Protein AF-A0A2N9AUY7-F1 (afdb_monomer)

pLDDT: mean 70.67, std 26.41, range [26.84, 97.69]

Structure (mmCIF, N/CA/C/O backbone):
data_AF-A0A2N9AUY7-F1
#
_entry.id   AF-A0A2N9AUY7-F1
#
loop_
_atom_site.group_PDB
_atom_site.id
_atom_site.type_symbol
_atom_site.label_atom_id
_atom_site.label_alt_id
_atom_site.label_comp_id
_atom_site.label_asym_id
_atom_site.label_entity_id
_atom_site.label_seq_id
_atom_site.pdbx_PDB_ins_code
_atom_site.Cartn_x
_atom_site.Cartn_y
_atom_site.Cartn_z
_atom_site.occupancy
_atom_site.B_iso_or_equiv
_atom_site.auth_seq_id
_atom_site.auth_comp_id
_atom_site.auth_asym_id
_atom_site.auth_atom_id
_atom_site.pdbx_PDB_model_num
ATOM 1 N N . MET A 1 1 ? 1.928 -32.705 -7.757 1.00 28.72 1 MET A N 1
ATOM 2 C CA . MET A 1 1 ? 0.899 -31.689 -8.069 1.00 28.72 1 MET A CA 1
ATOM 3 C C . MET A 1 1 ? 1.623 -30.397 -8.399 1.00 28.72 1 MET A C 1
ATOM 5 O O . MET A 1 1 ? 2.483 -30.042 -7.601 1.00 28.72 1 MET A O 1
ATOM 9 N N . PRO A 1 2 ? 1.402 -29.744 -9.551 1.00 33.53 2 PRO A N 1
ATOM 10 C CA . PRO A 1 2 ? 2.080 -28.487 -9.826 1.00 33.53 2 PRO A CA 1
ATOM 11 C C . PRO A 1 2 ? 1.417 -27.362 -9.023 1.00 33.53 2 PRO A C 1
ATOM 13 O O . PRO A 1 2 ? 0.193 -27.311 -8.904 1.00 33.53 2 PRO A O 1
ATOM 16 N N . ALA A 1 3 ? 2.257 -26.512 -8.433 1.00 29.28 3 ALA A N 1
ATOM 17 C CA . ALA A 1 3 ? 1.870 -25.324 -7.691 1.00 29.28 3 ALA A CA 1
ATOM 18 C C . ALA A 1 3 ? 1.015 -24.407 -8.573 1.00 29.28 3 ALA A C 1
ATOM 20 O O . ALA A 1 3 ? 1.358 -24.149 -9.728 1.00 29.28 3 ALA A O 1
ATOM 21 N N . ALA A 1 4 ? -0.103 -23.937 -8.022 1.00 29.25 4 ALA A N 1
ATOM 22 C CA . ALA A 1 4 ? -0.964 -22.964 -8.665 1.00 29.25 4 ALA A CA 1
ATOM 23 C C . ALA A 1 4 ? -0.144 -21.714 -9.009 1.00 29.25 4 ALA A C 1
ATOM 25 O O . ALA A 1 4 ? 0.378 -21.030 -8.130 1.00 29.25 4 ALA A O 1
ATOM 26 N N . THR A 1 5 ? -0.012 -21.446 -10.306 1.00 32.34 5 THR A N 1
ATOM 27 C CA . THR A 1 5 ? 0.488 -20.189 -10.849 1.00 32.34 5 THR A CA 1
ATOM 28 C C . THR A 1 5 ? -0.357 -19.062 -10.264 1.00 32.34 5 THR A C 1
ATOM 30 O O . THR A 1 5 ? -1.527 -18.930 -10.614 1.00 32.34 5 THR A O 1
ATOM 33 N N . ALA A 1 6 ? 0.213 -18.271 -9.353 1.00 36.97 6 ALA A N 1
ATOM 34 C CA . ALA A 1 6 ? -0.386 -17.017 -8.923 1.00 36.97 6 ALA A CA 1
ATOM 35 C C . ALA A 1 6 ? -0.439 -16.094 -10.148 1.00 36.97 6 ALA A C 1
ATOM 37 O O . ALA A 1 6 ? 0.554 -15.480 -10.535 1.00 36.97 6 ALA A O 1
ATOM 38 N N . GLN A 1 7 ? -1.582 -16.094 -10.829 1.00 38.59 7 GLN A N 1
ATOM 39 C CA . GLN A 1 7 ? -1.870 -15.182 -11.922 1.00 38.59 7 GLN A CA 1
ATOM 40 C C . GLN A 1 7 ? -1.952 -13.770 -11.347 1.00 38.59 7 GLN A C 1
ATOM 42 O O . GLN A 1 7 ? -2.865 -13.441 -10.599 1.00 38.59 7 GLN A O 1
ATOM 47 N N . ILE A 1 8 ? -0.978 -12.945 -11.708 1.00 47.59 8 ILE A N 1
ATOM 48 C CA . ILE A 1 8 ? -0.990 -11.500 -11.489 1.00 47.59 8 ILE A CA 1
ATOM 49 C C . ILE A 1 8 ? -1.850 -10.897 -12.608 1.00 47.59 8 ILE A C 1
ATOM 51 O O . ILE A 1 8 ? -1.298 -10.457 -13.607 1.00 47.59 8 ILE A O 1
ATOM 55 N N . LEU A 1 9 ? -3.185 -10.968 -12.507 1.00 51.53 9 LEU A N 1
ATOM 56 C CA . LEU A 1 9 ? -4.167 -10.330 -13.411 1.00 51.53 9 LEU A CA 1
ATOM 57 C C . LEU A 1 9 ? -5.568 -10.285 -12.749 1.00 51.53 9 LEU A C 1
ATOM 59 O O . LEU A 1 9 ? -5.947 -11.282 -12.138 1.00 51.53 9 LEU A O 1
ATOM 63 N N . PRO A 1 10 ? -6.438 -9.290 -13.033 1.00 43.97 10 PRO A N 1
ATOM 64 C CA . PRO A 1 10 ? -6.225 -7.848 -13.158 1.00 43.97 10 PRO A CA 1
ATOM 65 C C . PRO A 1 10 ? -6.966 -7.056 -12.047 1.00 43.97 10 PRO A C 1
ATOM 67 O O . PRO A 1 10 ? -8.012 -7.471 -11.552 1.00 43.97 10 PRO A O 1
ATOM 70 N N . SER A 1 11 ? -6.452 -5.873 -11.693 1.00 43.53 11 SER A N 1
ATOM 71 C CA . SER A 1 11 ? -7.202 -4.860 -10.932 1.00 43.53 11 SER A CA 1
ATOM 72 C C . SER A 1 11 ? -8.234 -4.183 -11.845 1.00 43.53 11 SER A C 1
ATOM 74 O O . SER A 1 11 ? -7.943 -3.856 -12.995 1.00 43.53 11 SER A O 1
ATOM 76 N N . SER A 1 12 ? -9.449 -4.023 -11.329 1.00 53.12 12 SER A N 1
ATOM 77 C CA . SER A 1 12 ? -10.672 -3.614 -12.015 1.00 53.12 12 SER A CA 1
ATOM 78 C C . SER A 1 12 ? -10.579 -2.287 -12.782 1.00 53.12 12 SER A C 1
ATOM 80 O O . SER A 1 12 ? -10.579 -1.205 -12.199 1.00 53.12 12 SER A O 1
ATOM 82 N N . SER A 1 13 ? -10.625 -2.387 -14.110 1.00 42.81 13 SER A N 1
ATOM 83 C CA . SER A 1 13 ? -11.167 -1.395 -15.042 1.00 42.81 13 SER A CA 1
ATOM 84 C C . SER A 1 13 ? -11.596 -2.157 -16.300 1.00 42.81 13 SER A C 1
ATOM 86 O O . SER A 1 13 ? -10.796 -2.900 -16.858 1.00 42.81 13 SER A O 1
ATOM 88 N N . GLU A 1 14 ? -12.837 -1.999 -16.768 1.00 48.88 14 GLU A N 1
ATOM 89 C CA . GLU A 1 14 ? -13.313 -2.542 -18.062 1.00 48.88 14 GLU A CA 1
ATOM 90 C C . GLU A 1 14 ? -12.626 -1.885 -19.284 1.00 48.88 14 GLU A C 1
ATOM 92 O O . GLU A 1 14 ? -13.032 -2.087 -20.428 1.00 48.88 14 GLU A O 1
ATOM 97 N N . ALA A 1 15 ? -11.568 -1.096 -19.073 1.00 57.09 15 ALA A N 1
ATOM 98 C CA . ALA A 1 15 ? -10.696 -0.602 -20.125 1.00 57.09 15 ALA A CA 1
ATOM 99 C C . ALA A 1 15 ? -9.564 -1.602 -20.402 1.00 57.09 15 ALA A C 1
ATOM 101 O O . ALA A 1 15 ? -8.950 -2.146 -19.486 1.00 57.09 15 ALA A O 1
ATOM 102 N N . ALA A 1 16 ? -9.245 -1.809 -21.682 1.00 72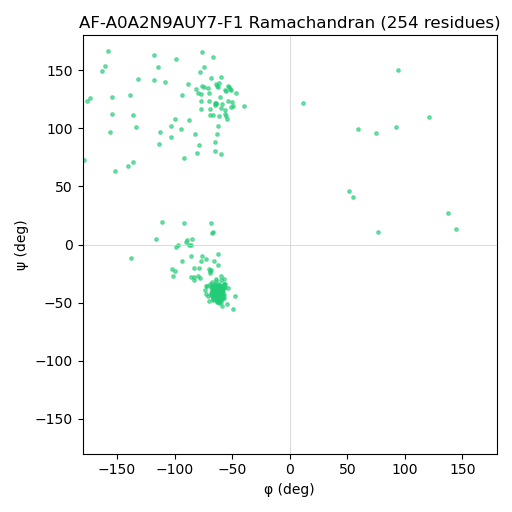.31 16 ALA A N 1
ATOM 103 C CA . ALA A 1 16 ? -8.067 -2.577 -22.066 1.00 72.31 16 ALA A CA 1
ATOM 104 C C . ALA A 1 16 ? -6.810 -2.015 -21.362 1.00 72.31 16 ALA A C 1
ATOM 106 O O . ALA A 1 16 ? -6.643 -0.789 -21.336 1.00 72.31 16 ALA A O 1
ATOM 107 N N . PRO A 1 17 ? -5.926 -2.875 -20.812 1.00 78.81 17 PRO A N 1
ATOM 108 C CA . PRO A 1 17 ? -4.748 -2.431 -20.076 1.00 78.81 17 PRO A CA 1
ATOM 109 C C . PRO A 1 17 ? -3.907 -1.500 -20.944 1.00 78.81 17 PRO A C 1
ATOM 111 O O . PRO A 1 17 ? -3.631 -1.787 -22.117 1.00 78.81 17 PRO A O 1
ATOM 114 N N . THR A 1 18 ? -3.510 -0.366 -20.373 1.00 91.81 18 THR A N 1
ATOM 115 C CA . THR A 1 18 ? -2.763 0.649 -21.111 1.00 91.81 18 THR A CA 1
ATOM 116 C C . THR A 1 18 ? -1.378 0.119 -21.485 1.00 91.81 18 THR A C 1
ATOM 118 O O . THR A 1 18 ? -0.854 -0.829 -20.895 1.00 91.81 18 THR A O 1
ATOM 121 N N . THR A 1 19 ? -0.719 0.749 -22.462 1.00 92.38 19 THR A N 1
ATOM 122 C CA . THR A 1 19 ? 0.682 0.414 -22.777 1.00 92.38 19 THR A CA 1
ATOM 123 C C . THR A 1 19 ? 1.587 0.569 -21.554 1.00 92.38 19 THR A C 1
ATOM 125 O O . THR A 1 19 ? 2.515 -0.219 -21.385 1.00 92.38 19 THR A O 1
ATOM 128 N N . ARG A 1 20 ? 1.291 1.543 -20.684 1.00 93.81 20 ARG A N 1
ATOM 129 C CA . ARG A 1 20 ? 2.001 1.733 -19.419 1.00 93.81 20 ARG A CA 1
ATOM 130 C C . ARG A 1 20 ? 1.840 0.503 -18.522 1.00 93.81 20 ARG A C 1
ATOM 132 O O . ARG A 1 20 ? 2.852 -0.031 -18.084 1.00 93.81 20 ARG A O 1
ATOM 139 N N . ASP A 1 21 ? 0.621 -0.002 -18.347 1.00 93.31 21 ASP A N 1
ATOM 140 C CA . ASP A 1 21 ? 0.346 -1.186 -17.514 1.00 93.31 21 ASP A CA 1
ATOM 141 C C . ASP A 1 21 ? 1.054 -2.432 -18.055 1.00 93.31 21 ASP A C 1
ATOM 143 O O . ASP A 1 21 ? 1.673 -3.179 -17.303 1.00 93.31 21 ASP A O 1
ATOM 147 N N . ARG A 1 22 ? 1.073 -2.609 -19.382 1.00 94.00 22 ARG A N 1
ATOM 148 C CA . ARG A 1 22 ? 1.811 -3.708 -20.032 1.00 94.00 22 ARG A CA 1
ATOM 149 C C . ARG A 1 22 ? 3.318 -3.649 -19.764 1.00 94.00 22 ARG A C 1
ATOM 151 O O . ARG A 1 22 ? 3.954 -4.695 -19.640 1.00 94.00 22 ARG A O 1
ATOM 158 N N . ILE A 1 23 ? 3.896 -2.446 -19.696 1.00 94.69 23 ILE A N 1
ATOM 159 C CA . ILE A 1 23 ? 5.307 -2.240 -19.334 1.00 94.69 23 ILE A CA 1
ATOM 160 C C . ILE A 1 23 ? 5.553 -2.632 -17.879 1.00 94.69 23 ILE A C 1
ATOM 162 O O . ILE A 1 23 ? 6.489 -3.391 -17.622 1.00 94.69 23 ILE A O 1
ATOM 166 N N . VAL A 1 24 ? 4.713 -2.170 -16.951 1.00 94.25 24 VAL A N 1
ATOM 167 C CA . VAL A 1 24 ? 4.840 -2.501 -15.522 1.00 94.25 24 VAL A CA 1
ATOM 168 C C . VAL A 1 24 ? 4.694 -4.006 -15.303 1.00 94.25 24 VAL A C 1
ATOM 170 O O . VAL A 1 24 ? 5.524 -4.616 -14.638 1.00 94.25 24 VAL A O 1
ATOM 173 N N . GLU A 1 25 ? 3.717 -4.641 -15.943 1.00 92.50 25 GLU A N 1
ATOM 174 C CA . GLU A 1 25 ? 3.479 -6.079 -15.833 1.00 92.50 25 GLU A CA 1
ATOM 175 C C . GLU A 1 25 ? 4.650 -6.910 -16.396 1.00 92.50 25 GLU A C 1
ATOM 177 O O . GLU A 1 25 ? 5.082 -7.897 -15.794 1.00 92.50 25 GLU A O 1
ATOM 182 N N . ALA A 1 26 ? 5.221 -6.509 -17.538 1.00 93.50 26 ALA A N 1
ATOM 183 C CA . ALA A 1 26 ? 6.413 -7.157 -18.087 1.00 93.50 26 ALA A CA 1
ATOM 184 C C . ALA A 1 26 ? 7.654 -6.964 -17.200 1.00 93.50 26 ALA A C 1
ATOM 186 O O . ALA A 1 26 ? 8.458 -7.893 -17.064 1.00 93.50 26 ALA A O 1
ATOM 187 N N . ALA A 1 27 ? 7.804 -5.790 -16.583 1.00 92.25 27 ALA A N 1
ATOM 188 C CA . ALA A 1 27 ? 8.864 -5.521 -15.620 1.00 92.25 27 ALA A CA 1
ATOM 189 C C . ALA A 1 27 ? 8.702 -6.379 -14.356 1.00 92.25 27 ALA A C 1
ATOM 191 O O . ALA A 1 27 ? 9.651 -7.053 -13.963 1.00 92.25 27 ALA A O 1
ATOM 192 N N . ALA A 1 28 ? 7.496 -6.447 -13.785 1.00 89.50 28 ALA A N 1
ATOM 193 C CA . ALA A 1 28 ? 7.183 -7.257 -12.609 1.00 89.50 28 ALA A CA 1
ATOM 194 C C . ALA A 1 28 ? 7.515 -8.743 -12.824 1.00 89.50 28 ALA A C 1
ATOM 196 O O . ALA A 1 28 ? 8.192 -9.349 -11.991 1.00 89.50 28 ALA A O 1
ATOM 197 N N . ARG A 1 29 ? 7.127 -9.311 -13.976 1.00 88.81 29 ARG A N 1
ATOM 198 C CA . ARG A 1 29 ? 7.504 -10.685 -14.359 1.00 88.81 29 ARG A CA 1
ATOM 199 C C . ARG A 1 29 ? 9.017 -10.865 -14.456 1.00 88.81 29 ARG A C 1
ATOM 201 O O . ARG A 1 29 ? 9.575 -11.782 -13.867 1.00 88.81 29 ARG A O 1
ATOM 208 N N . SER A 1 30 ? 9.700 -9.945 -15.134 1.00 89.38 30 SER A N 1
ATOM 209 C CA . SER A 1 30 ? 11.162 -10.001 -15.270 1.00 89.38 30 SER A CA 1
ATOM 210 C C . SER A 1 30 ? 11.861 -9.940 -13.903 1.00 89.38 30 SER A C 1
ATOM 212 O O . SER A 1 30 ? 12.838 -10.647 -13.657 1.00 89.38 30 SER A O 1
ATOM 214 N N . PHE A 1 31 ? 11.335 -9.153 -12.963 1.00 88.06 31 PHE A N 1
ATOM 215 C CA . PHE A 1 31 ? 11.884 -9.064 -11.609 1.00 88.06 31 PHE A CA 1
ATOM 216 C C . PHE A 1 31 ? 11.709 -10.367 -10.825 1.00 88.06 31 PHE A C 1
ATOM 218 O O . PHE A 1 31 ? 12.613 -10.746 -10.081 1.00 88.06 31 PHE A O 1
ATOM 225 N N . GLN A 1 32 ? 10.609 -11.091 -11.035 1.00 83.31 32 GLN A N 1
ATOM 226 C CA . GLN A 1 32 ? 10.413 -12.432 -10.475 1.00 83.31 32 GLN A CA 1
ATOM 227 C C . GLN A 1 32 ? 11.386 -13.452 -11.089 1.00 83.31 32 GLN A C 1
ATOM 229 O O . GLN A 1 32 ? 11.998 -14.244 -10.368 1.00 83.31 32 GLN A O 1
ATOM 234 N N . ASP A 1 33 ? 11.607 -13.385 -12.401 1.00 84.31 33 ASP A N 1
ATOM 235 C CA . ASP A 1 33 ? 12.358 -14.400 -13.150 1.00 84.31 33 ASP A CA 1
ATOM 236 C C . ASP A 1 33 ? 13.880 -14.244 -13.108 1.00 84.31 33 ASP A C 1
ATOM 238 O O . ASP A 1 33 ? 14.599 -15.247 -13.162 1.00 84.31 33 ASP A O 1
ATOM 242 N N . ILE A 1 34 ? 14.402 -13.021 -12.987 1.00 83.19 34 ILE A N 1
ATOM 243 C CA . ILE A 1 34 ? 15.855 -12.758 -12.991 1.00 83.19 34 ILE A CA 1
ATOM 244 C C . ILE A 1 34 ? 16.318 -11.730 -11.946 1.00 83.19 34 ILE A C 1
ATOM 246 O O . ILE A 1 34 ? 17.520 -11.642 -11.684 1.00 83.19 34 ILE A O 1
ATOM 250 N N . GLY A 1 35 ? 15.398 -10.995 -11.312 1.00 82.25 35 GLY A N 1
ATOM 251 C CA . GLY A 1 35 ? 15.698 -9.958 -10.316 1.00 82.25 35 GLY A CA 1
ATOM 252 C C . GLY A 1 35 ? 15.784 -8.539 -10.898 1.00 82.25 35 GLY A C 1
ATOM 253 O O . GLY A 1 35 ? 16.174 -8.329 -12.052 1.00 82.25 35 GLY A O 1
ATOM 254 N N . TYR A 1 36 ? 15.440 -7.534 -10.085 1.00 80.75 36 TYR A N 1
ATOM 255 C CA . TYR A 1 36 ? 15.297 -6.139 -10.536 1.00 80.75 36 TYR A CA 1
ATOM 256 C C . TYR A 1 36 ? 16.627 -5.465 -10.929 1.00 80.75 36 TYR A C 1
ATOM 258 O O . TYR A 1 36 ? 16.683 -4.688 -11.889 1.00 80.75 36 TYR A O 1
ATOM 266 N N . GLN A 1 37 ? 17.731 -5.802 -10.250 1.00 84.44 37 GLN A N 1
ATOM 267 C CA . GLN A 1 37 ? 19.053 -5.265 -10.594 1.00 84.44 37 GLN A CA 1
ATOM 268 C C . GLN A 1 37 ? 19.519 -5.749 -11.972 1.00 84.44 37 GLN A C 1
ATOM 270 O O . GLN A 1 37 ? 20.004 -4.956 -12.778 1.00 84.44 37 GLN A O 1
ATOM 275 N N . LYS A 1 38 ? 19.292 -7.032 -12.275 1.00 87.00 38 LYS A N 1
ATOM 276 C CA . LYS A 1 38 ? 19.726 -7.674 -13.526 1.00 87.00 38 LYS A CA 1
ATOM 277 C C . LYS A 1 38 ? 18.827 -7.357 -14.720 1.00 87.00 38 LYS A C 1
ATOM 279 O O . LYS A 1 38 ? 19.267 -7.489 -15.854 1.00 87.00 38 LYS A O 1
ATOM 284 N N . THR A 1 39 ? 17.590 -6.932 -14.478 1.00 88.81 39 THR A N 1
ATOM 285 C CA . THR A 1 39 ? 16.642 -6.591 -15.544 1.00 88.81 39 THR A CA 1
ATOM 286 C C . THR A 1 39 ? 16.967 -5.220 -16.133 1.00 88.81 39 THR A C 1
ATOM 288 O O . THR A 1 39 ? 16.984 -4.220 -15.411 1.00 88.81 39 THR A O 1
ATOM 291 N N . THR A 1 40 ? 17.191 -5.125 -17.444 1.00 92.38 40 THR A N 1
ATOM 292 C CA . THR A 1 40 ? 17.371 -3.833 -18.126 1.00 92.38 40 THR A CA 1
ATOM 293 C C . THR A 1 40 ? 16.086 -3.369 -18.816 1.00 92.38 40 THR A C 1
ATOM 295 O O . THR A 1 40 ? 15.208 -4.166 -19.145 1.00 92.38 40 THR A O 1
ATOM 298 N N . VAL A 1 41 ? 15.977 -2.065 -19.103 1.00 93.31 41 VAL A N 1
ATOM 299 C CA . VAL A 1 41 ? 14.862 -1.524 -19.909 1.00 93.31 41 VAL A CA 1
ATOM 300 C C . VAL A 1 41 ? 14.838 -2.151 -21.309 1.00 93.31 41 VAL A C 1
ATOM 302 O O . VAL A 1 41 ? 13.769 -2.350 -21.882 1.00 93.31 41 VAL A O 1
ATOM 305 N N . ALA A 1 42 ? 16.004 -2.525 -21.844 1.00 93.12 42 ALA A N 1
ATOM 306 C CA . ALA A 1 42 ? 16.102 -3.223 -23.119 1.00 93.12 42 ALA A CA 1
ATOM 307 C C . ALA A 1 42 ? 15.511 -4.640 -23.063 1.00 93.12 42 ALA A C 1
ATOM 309 O O . ALA A 1 42 ? 14.877 -5.062 -24.030 1.00 93.12 42 ALA A O 1
ATOM 310 N N . ASP A 1 43 ? 15.667 -5.351 -21.944 1.00 93.12 43 ASP A N 1
ATOM 311 C CA . ASP A 1 43 ? 15.062 -6.674 -21.756 1.00 93.12 43 ASP A CA 1
ATOM 312 C C . ASP A 1 43 ? 13.535 -6.570 -21.666 1.00 93.12 43 ASP A C 1
ATOM 314 O O . ASP A 1 43 ? 12.828 -7.306 -22.353 1.00 93.12 43 ASP A O 1
ATOM 318 N N . ILE A 1 44 ? 13.020 -5.584 -20.922 1.00 93.38 44 ILE A N 1
ATOM 319 C CA . ILE A 1 44 ? 11.575 -5.307 -20.832 1.00 93.38 44 ILE A CA 1
ATOM 320 C C . ILE A 1 44 ? 11.005 -4.967 -22.218 1.00 93.38 44 ILE A C 1
ATOM 322 O O . ILE A 1 44 ? 9.986 -5.523 -22.638 1.00 93.38 44 ILE A O 1
ATOM 326 N N . ALA A 1 45 ? 11.683 -4.089 -22.965 1.00 94.38 45 ALA A N 1
ATOM 327 C CA . ALA A 1 45 ? 11.282 -3.708 -24.316 1.00 94.38 45 ALA A CA 1
ATOM 328 C C . ALA A 1 45 ? 11.267 -4.916 -25.269 1.00 94.38 45 ALA A C 1
ATOM 330 O O . ALA A 1 45 ? 10.323 -5.079 -26.046 1.00 94.38 45 ALA A O 1
ATOM 331 N N . ARG A 1 46 ? 12.267 -5.804 -25.167 1.00 93.94 46 ARG A N 1
ATOM 332 C CA . ARG A 1 46 ? 12.356 -7.039 -25.959 1.00 93.94 46 ARG A CA 1
ATOM 333 C C . ARG A 1 46 ? 11.171 -7.964 -25.691 1.00 93.94 46 ARG A C 1
ATOM 335 O O . ARG A 1 46 ? 10.558 -8.434 -26.647 1.00 93.94 46 ARG A O 1
ATOM 342 N N . THR A 1 47 ? 10.806 -8.164 -24.425 1.00 92.38 47 THR A N 1
ATOM 343 C CA . THR A 1 47 ? 9.634 -8.966 -24.026 1.00 92.38 47 THR A CA 1
ATOM 344 C C . THR A 1 47 ? 8.340 -8.430 -24.639 1.00 92.38 47 THR A C 1
ATOM 346 O O . THR A 1 47 ? 7.486 -9.199 -25.078 1.00 92.38 47 THR A O 1
ATOM 349 N N . LEU A 1 48 ? 8.212 -7.107 -24.743 1.00 94.19 48 LEU A N 1
ATOM 350 C CA . LEU A 1 48 ? 7.038 -6.444 -25.317 1.00 94.19 48 LEU A CA 1
ATOM 351 C C . LEU A 1 48 ? 7.099 -6.245 -26.834 1.00 94.19 48 LEU A C 1
ATOM 353 O O . LEU A 1 48 ? 6.147 -5.710 -27.405 1.00 94.19 48 LEU A O 1
ATOM 357 N N . LYS A 1 49 ? 8.185 -6.674 -27.491 1.00 94.12 49 LYS A N 1
ATOM 358 C CA . LYS A 1 49 ? 8.458 -6.427 -28.918 1.00 94.12 49 LYS A CA 1
ATOM 359 C C . LYS A 1 49 ? 8.413 -4.932 -29.271 1.00 94.12 49 LYS A C 1
ATOM 361 O O . LYS A 1 49 ? 7.886 -4.537 -30.308 1.00 94.12 49 LYS A O 1
ATOM 366 N N . MET A 1 50 ? 8.959 -4.099 -28.389 1.00 94.25 50 MET A N 1
ATOM 367 C CA . MET A 1 50 ? 9.058 -2.647 -28.539 1.00 94.25 50 MET A CA 1
ATOM 368 C C . MET A 1 50 ? 10.522 -2.199 -28.565 1.00 94.25 50 MET A C 1
ATOM 370 O O . MET A 1 50 ? 11.419 -2.927 -28.142 1.00 94.25 50 MET A O 1
ATOM 374 N N . SER A 1 51 ? 10.775 -0.976 -29.037 1.00 94.94 51 SER A N 1
ATOM 375 C CA . SER A 1 51 ? 12.090 -0.351 -28.875 1.00 94.94 51 SER A CA 1
ATOM 376 C C . SER A 1 51 ? 12.257 0.193 -27.446 1.00 94.94 51 SER A C 1
ATOM 378 O O . SER A 1 51 ? 11.276 0.659 -26.855 1.00 94.94 51 SER A O 1
ATOM 380 N N . PRO A 1 52 ? 13.480 0.217 -26.882 1.00 93.38 52 PRO A N 1
ATOM 381 C CA . PRO A 1 52 ? 13.732 0.854 -25.586 1.00 93.38 52 PRO A CA 1
ATOM 382 C C . PRO A 1 52 ? 13.312 2.331 -25.566 1.00 93.38 52 PRO A C 1
ATOM 384 O O . PRO A 1 52 ? 12.744 2.801 -24.587 1.00 93.38 52 PRO A O 1
ATOM 387 N N . ALA A 1 53 ? 13.504 3.043 -26.683 1.00 93.75 53 ALA A N 1
ATOM 388 C CA . ALA A 1 53 ? 13.054 4.425 -26.845 1.00 93.75 53 ALA A CA 1
ATOM 389 C C . ALA A 1 53 ? 11.532 4.572 -26.679 1.00 93.75 53 ALA A C 1
ATOM 391 O O . ALA A 1 53 ? 11.073 5.556 -26.108 1.00 93.75 53 ALA A O 1
ATOM 392 N N . ASN A 1 54 ? 10.742 3.588 -27.128 1.00 93.62 54 ASN A N 1
ATOM 393 C CA . ASN A 1 54 ? 9.298 3.604 -26.918 1.00 93.62 54 ASN A CA 1
ATOM 394 C C . ASN A 1 54 ? 8.931 3.428 -25.439 1.00 93.62 54 ASN A C 1
ATOM 396 O O . ASN A 1 54 ? 7.999 4.071 -24.977 1.00 93.62 54 ASN A O 1
ATOM 400 N N . VAL A 1 55 ? 9.672 2.613 -24.680 1.00 93.25 55 VAL A N 1
ATOM 401 C CA . VAL A 1 55 ? 9.454 2.462 -23.228 1.00 93.25 55 VAL A CA 1
ATOM 402 C C . VAL A 1 55 ? 9.720 3.781 -22.499 1.00 93.25 55 VAL A C 1
ATOM 404 O O . VAL A 1 55 ? 8.903 4.199 -21.679 1.00 93.25 55 VAL A O 1
ATOM 407 N N . TYR A 1 56 ? 10.793 4.487 -22.865 1.00 94.31 56 TYR A N 1
ATOM 408 C CA . TYR A 1 56 ? 11.123 5.792 -22.281 1.00 94.31 56 TYR A CA 1
ATOM 409 C C . TYR A 1 56 ? 10.114 6.907 -22.602 1.00 94.31 56 TYR A C 1
ATOM 411 O O . TYR A 1 56 ? 10.106 7.932 -21.929 1.00 94.31 56 TYR A O 1
ATOM 419 N N . ARG A 1 57 ? 9.209 6.718 -23.573 1.00 94.06 57 ARG A N 1
ATOM 420 C CA . ARG A 1 57 ? 8.074 7.642 -23.765 1.00 94.06 57 ARG A CA 1
ATOM 421 C C . ARG A 1 57 ? 7.046 7.565 -22.634 1.00 94.06 57 ARG A C 1
ATOM 423 O O . ARG A 1 57 ? 6.299 8.519 -22.452 1.00 94.06 57 ARG A O 1
ATOM 430 N N . PHE A 1 58 ? 6.969 6.436 -21.927 1.00 94.25 58 PHE A N 1
ATOM 431 C CA . PHE A 1 58 ? 6.009 6.206 -20.840 1.00 94.25 58 PHE A CA 1
ATOM 432 C C . PHE A 1 58 ? 6.637 6.342 -19.4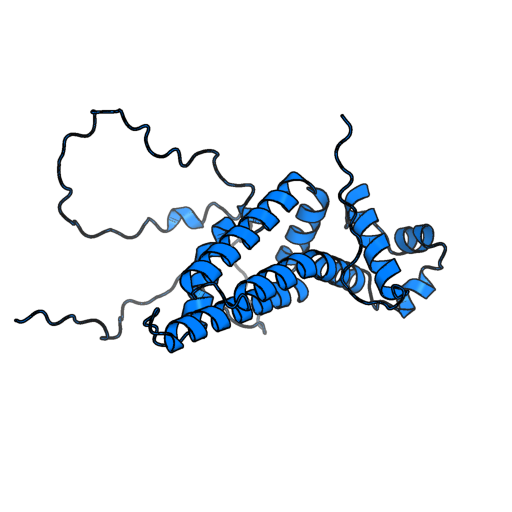51 1.00 94.25 58 PHE A C 1
ATOM 434 O O . PHE A 1 58 ? 5.914 6.552 -18.480 1.00 94.25 58 PHE A O 1
ATOM 441 N N . PHE A 1 59 ? 7.960 6.205 -19.353 1.00 94.06 59 PHE A N 1
ATOM 442 C CA . PHE A 1 59 ? 8.697 6.274 -18.097 1.00 94.06 59 PHE A CA 1
ATOM 443 C C . PHE A 1 59 ? 9.987 7.062 -18.272 1.00 94.06 59 PHE A C 1
ATOM 445 O O . PHE A 1 59 ? 10.806 6.742 -19.126 1.00 94.06 59 PHE A O 1
ATOM 452 N N . GLU A 1 60 ? 10.204 8.042 -17.403 1.00 91.94 60 GLU A N 1
ATOM 453 C CA . GLU A 1 60 ? 11.374 8.925 -17.460 1.00 91.94 60 GLU A CA 1
ATOM 454 C C . GLU A 1 60 ? 12.685 8.200 -17.121 1.00 91.94 60 GLU A C 1
ATOM 456 O O . GLU A 1 60 ? 13.768 8.630 -17.511 1.00 91.94 60 GLU A O 1
ATOM 461 N N . SER A 1 61 ? 12.614 7.084 -16.390 1.00 91.69 61 SER A N 1
ATOM 462 C CA . SER A 1 61 ? 13.790 6.328 -15.961 1.00 91.69 61 SER A CA 1
ATOM 463 C C . SER A 1 61 ? 13.465 4.870 -15.623 1.00 91.69 61 SER A C 1
ATOM 465 O O . SER A 1 61 ? 12.309 4.502 -15.415 1.00 91.69 61 SER A O 1
ATOM 467 N N . LYS A 1 62 ? 14.508 4.031 -15.488 1.00 88.00 62 LYS A N 1
ATOM 468 C CA . LYS A 1 62 ? 14.370 2.677 -14.916 1.00 88.00 62 LYS A CA 1
ATOM 469 C C . LYS A 1 62 ? 13.805 2.739 -13.490 1.00 88.00 62 LYS A C 1
ATOM 471 O O . LYS A 1 62 ? 12.985 1.902 -13.137 1.00 88.00 62 LYS A O 1
ATOM 476 N N . LYS A 1 63 ? 14.195 3.750 -12.701 1.00 87.88 63 LYS A N 1
ATOM 477 C CA . LYS A 1 63 ? 13.664 3.966 -11.348 1.00 87.88 63 LYS A CA 1
ATOM 478 C C . LYS A 1 63 ? 12.146 4.170 -11.371 1.00 87.88 63 LYS A C 1
ATOM 480 O O . LYS A 1 63 ? 11.458 3.492 -10.625 1.00 87.88 63 LYS A O 1
ATOM 485 N N . ALA A 1 64 ? 11.630 4.996 -12.284 1.00 90.50 64 ALA A N 1
ATOM 486 C CA . ALA A 1 64 ? 10.189 5.224 -12.424 1.00 90.50 64 ALA A CA 1
ATOM 487 C C . ALA A 1 64 ? 9.413 3.942 -12.792 1.00 90.50 64 ALA A C 1
ATOM 489 O O . ALA A 1 64 ? 8.283 3.751 -12.348 1.00 90.50 64 ALA A O 1
ATOM 490 N N . ILE A 1 65 ? 10.019 3.039 -13.575 1.00 91.75 65 ILE A N 1
ATOM 491 C CA . ILE A 1 65 ? 9.442 1.711 -13.846 1.00 91.75 65 ILE A CA 1
ATOM 492 C C . ILE A 1 65 ? 9.417 0.880 -12.563 1.00 91.75 65 ILE A C 1
ATOM 494 O O . ILE A 1 65 ? 8.391 0.288 -12.242 1.00 91.75 65 ILE A O 1
ATOM 498 N N . ASN A 1 66 ? 10.525 0.844 -11.820 1.00 89.19 66 ASN A N 1
ATOM 499 C CA . ASN A 1 66 ? 10.598 0.078 -10.580 1.00 89.19 66 ASN A CA 1
ATOM 500 C C . ASN A 1 66 ? 9.582 0.587 -9.540 1.00 89.19 66 ASN A C 1
ATOM 502 O O . ASN A 1 66 ? 8.898 -0.222 -8.921 1.00 89.19 66 ASN A O 1
ATOM 506 N N . GLU A 1 67 ? 9.445 1.907 -9.375 1.00 89.69 67 GLU A N 1
ATOM 507 C CA . GLU A 1 67 ? 8.453 2.521 -8.482 1.00 89.69 67 GLU A CA 1
ATOM 508 C C . GLU A 1 67 ? 7.025 2.145 -8.890 1.00 89.69 67 GLU A C 1
ATOM 510 O O . GLU A 1 67 ? 6.232 1.756 -8.037 1.00 89.69 67 GLU A O 1
ATOM 515 N N . ALA A 1 68 ? 6.714 2.157 -10.189 1.00 91.81 68 ALA A N 1
ATOM 516 C CA . ALA A 1 68 ? 5.408 1.725 -10.681 1.00 91.81 68 ALA A CA 1
ATOM 517 C C . ALA A 1 68 ? 5.144 0.228 -10.441 1.00 91.81 68 ALA A C 1
ATOM 519 O O . ALA A 1 68 ? 4.011 -0.158 -10.163 1.00 91.81 68 ALA A O 1
ATOM 520 N N . VAL A 1 69 ? 6.176 -0.622 -10.507 1.00 90.25 69 VAL A N 1
ATOM 521 C CA . VAL A 1 69 ? 6.047 -2.042 -10.143 1.00 90.25 69 VAL A CA 1
ATOM 522 C C . VAL A 1 69 ? 5.764 -2.195 -8.651 1.00 90.25 69 VAL A C 1
ATOM 524 O O . VAL A 1 69 ? 4.887 -2.974 -8.289 1.00 90.25 69 VAL A O 1
ATOM 527 N N . VAL A 1 70 ? 6.462 -1.453 -7.783 1.00 87.25 70 VAL A N 1
ATOM 528 C CA . VAL A 1 70 ? 6.195 -1.469 -6.334 1.00 87.25 70 VAL A CA 1
ATOM 529 C C . VAL A 1 70 ? 4.764 -1.018 -6.050 1.00 87.25 70 VAL A C 1
ATOM 531 O O . VAL A 1 70 ? 4.065 -1.694 -5.302 1.00 87.25 70 VAL A O 1
ATOM 534 N N . GLU A 1 71 ? 4.303 0.056 -6.690 1.00 90.12 71 GLU A N 1
ATOM 535 C CA . GLU A 1 71 ? 2.930 0.547 -6.545 1.00 90.12 71 GLU A CA 1
ATOM 536 C C . GLU A 1 71 ? 1.893 -0.487 -7.000 1.00 90.12 71 GLU A C 1
ATOM 538 O O . GLU A 1 71 ? 0.925 -0.741 -6.287 1.00 90.12 71 GLU A O 1
ATOM 543 N N . GLN A 1 72 ? 2.109 -1.150 -8.142 1.00 88.50 72 GLN A N 1
ATOM 544 C CA . GLN A 1 72 ? 1.231 -2.235 -8.589 1.00 88.50 72 GLN A CA 1
ATOM 545 C C . GLN A 1 72 ? 1.203 -3.383 -7.571 1.00 88.50 72 GLN A C 1
ATOM 547 O O . GLN A 1 72 ? 0.149 -3.951 -7.294 1.00 88.50 72 GLN A O 1
ATOM 552 N N . VAL A 1 73 ? 2.360 -3.718 -7.004 1.00 84.38 73 VAL A N 1
ATOM 553 C CA . VAL A 1 73 ? 2.497 -4.780 -6.009 1.00 84.38 73 VAL A CA 1
ATOM 554 C C . VAL A 1 73 ? 1.794 -4.399 -4.701 1.00 84.38 73 VAL A C 1
ATOM 556 O O . VAL A 1 73 ? 1.179 -5.263 -4.081 1.00 84.38 73 VAL A O 1
ATOM 559 N N . THR A 1 74 ? 1.821 -3.146 -4.246 1.00 88.12 74 THR A N 1
ATOM 560 C CA . THR A 1 74 ? 1.130 -2.733 -3.006 1.00 88.12 74 THR A CA 1
ATOM 561 C C . THR A 1 74 ? -0.357 -2.423 -3.190 1.00 88.12 74 THR A C 1
ATOM 563 O O . THR A 1 74 ? -1.110 -2.502 -2.219 1.00 88.12 74 THR A O 1
ATOM 566 N N . ALA A 1 75 ? -0.816 -2.147 -4.412 1.00 91.12 75 ALA A N 1
ATOM 567 C CA . ALA A 1 75 ? -2.204 -1.776 -4.693 1.00 91.12 75 ALA A CA 1
ATOM 568 C C . ALA A 1 75 ? -3.236 -2.818 -4.216 1.00 91.12 75 ALA A C 1
ATOM 570 O O . ALA A 1 75 ? -4.299 -2.449 -3.720 1.00 91.12 75 ALA A O 1
ATOM 571 N N . GLU A 1 76 ? -2.928 -4.115 -4.326 1.00 90.81 76 GLU A N 1
ATOM 572 C CA . GLU A 1 76 ? -3.838 -5.192 -3.903 1.00 90.81 76 GLU A CA 1
ATOM 573 C C . GLU A 1 76 ? -4.148 -5.138 -2.401 1.00 90.81 76 GLU A C 1
ATOM 575 O O . GLU A 1 76 ? -5.311 -5.199 -1.996 1.00 90.81 76 GLU A O 1
ATOM 580 N N . ILE A 1 77 ? -3.111 -4.999 -1.566 1.00 93.19 77 ILE A N 1
ATOM 581 C CA . ILE A 1 77 ? -3.285 -4.947 -0.113 1.00 93.19 77 ILE A CA 1
ATOM 582 C C . ILE A 1 77 ? -3.918 -3.620 0.313 1.00 93.19 77 ILE A C 1
ATOM 584 O O . ILE A 1 77 ? -4.779 -3.614 1.189 1.00 93.19 77 ILE A O 1
ATOM 588 N N . GLU A 1 78 ? -3.581 -2.513 -0.355 1.00 94.94 78 GLU A N 1
ATOM 589 C CA . GLU A 1 78 ? -4.214 -1.209 -0.130 1.00 94.94 78 GLU A CA 1
ATOM 590 C C . GLU A 1 78 ? -5.727 -1.258 -0.398 1.00 94.94 78 GLU A C 1
ATOM 592 O O . GLU A 1 78 ? -6.521 -0.818 0.435 1.00 94.94 78 GLU A O 1
ATOM 597 N N . ALA A 1 79 ? -6.149 -1.859 -1.513 1.00 96.00 79 ALA A N 1
ATOM 598 C CA . ALA A 1 79 ? -7.565 -2.033 -1.826 1.00 96.00 79 ALA A CA 1
ATOM 599 C C . ALA A 1 79 ? -8.276 -2.930 -0.797 1.00 96.00 79 ALA A C 1
ATOM 601 O O . ALA A 1 79 ? -9.397 -2.634 -0.374 1.00 96.00 79 ALA A O 1
ATOM 602 N N . MET A 1 80 ? -7.616 -4.003 -0.352 1.00 95.94 80 MET A N 1
ATOM 603 C CA . MET A 1 80 ? -8.167 -4.922 0.643 1.00 95.94 80 MET A CA 1
ATOM 604 C C . MET A 1 80 ? -8.407 -4.239 1.995 1.00 95.94 80 MET A C 1
ATOM 606 O O . MET A 1 80 ? -9.493 -4.376 2.560 1.00 95.94 80 MET A O 1
ATOM 610 N N . ILE A 1 81 ? -7.436 -3.481 2.515 1.00 96.94 81 ILE A N 1
ATOM 611 C CA . ILE A 1 81 ? -7.596 -2.804 3.813 1.00 96.94 81 ILE A CA 1
ATOM 612 C C . ILE A 1 81 ? -8.655 -1.698 3.756 1.00 96.94 81 ILE A C 1
ATOM 614 O O . ILE A 1 81 ? -9.366 -1.493 4.740 1.00 96.94 81 ILE A O 1
ATOM 618 N N . VAL A 1 82 ? -8.814 -1.028 2.608 1.00 97.56 82 VAL A N 1
ATOM 619 C CA . VAL A 1 82 ? -9.901 -0.063 2.383 1.00 97.56 82 VAL A CA 1
ATOM 620 C C . VAL A 1 82 ? -11.251 -0.773 2.456 1.00 97.56 82 VAL A C 1
ATOM 622 O O . VAL A 1 82 ? -12.110 -0.355 3.229 1.00 97.56 82 VAL A O 1
ATOM 625 N N . ALA A 1 83 ? -11.410 -1.897 1.751 1.00 97.06 83 ALA A N 1
ATOM 626 C CA . ALA A 1 83 ? -12.644 -2.680 1.781 1.00 97.06 83 ALA A CA 1
ATOM 627 C C . ALA A 1 83 ? -12.992 -3.196 3.191 1.00 97.06 83 ALA A C 1
ATOM 629 O O . ALA A 1 83 ? -14.161 -3.196 3.575 1.00 97.06 83 ALA A O 1
ATOM 630 N N . ILE A 1 84 ? -11.993 -3.603 3.984 1.00 96.62 84 ILE A N 1
ATOM 631 C CA . ILE A 1 84 ? -12.196 -3.996 5.389 1.00 96.62 84 ILE A CA 1
ATOM 632 C C . ILE A 1 84 ? -12.631 -2.792 6.234 1.00 96.62 84 ILE A C 1
ATOM 634 O O . ILE A 1 84 ? -13.557 -2.907 7.035 1.00 96.62 84 ILE A O 1
ATOM 638 N N . ALA A 1 85 ? -11.987 -1.638 6.056 1.00 96.19 85 ALA A N 1
ATOM 639 C CA . ALA A 1 85 ? -12.318 -0.417 6.785 1.00 96.19 85 ALA A CA 1
ATOM 640 C C . ALA A 1 85 ? -13.734 0.103 6.472 1.00 96.19 85 ALA A C 1
ATOM 642 O O . ALA A 1 85 ? -14.381 0.660 7.359 1.00 96.19 85 ALA A O 1
ATOM 643 N N . ASP A 1 86 ? -14.226 -0.122 5.253 1.00 94.81 86 ASP A N 1
ATOM 644 C CA . ASP A 1 86 ? -15.567 0.273 4.805 1.00 94.81 86 ASP A CA 1
ATOM 645 C C . ASP A 1 86 ? -16.644 -0.802 5.064 1.00 94.81 86 ASP A C 1
ATOM 647 O O . ASP A 1 86 ? -17.806 -0.624 4.695 1.00 94.81 86 ASP A O 1
ATOM 651 N N . ALA A 1 87 ? -16.298 -1.921 5.712 1.00 92.88 87 ALA A N 1
ATOM 652 C CA . ALA A 1 87 ? -17.221 -3.028 5.942 1.00 92.88 87 ALA A CA 1
ATOM 653 C C . ALA A 1 87 ? -18.329 -2.653 6.958 1.00 92.88 87 ALA A C 1
ATOM 655 O O . ALA A 1 87 ? -18.064 -2.567 8.161 1.00 92.88 87 ALA A O 1
ATOM 656 N N . PRO A 1 88 ? -19.605 -2.535 6.538 1.00 83.38 88 PRO A N 1
ATOM 657 C CA . PRO A 1 88 ? -20.663 -1.931 7.359 1.00 83.38 88 PRO A CA 1
ATOM 658 C C . PRO A 1 88 ? -21.128 -2.796 8.540 1.00 83.38 88 PRO A C 1
ATOM 660 O O . PRO A 1 88 ? -21.867 -2.324 9.395 1.00 83.38 88 PRO A O 1
ATOM 663 N N . LYS A 1 89 ? -20.743 -4.077 8.579 1.00 87.06 89 LYS A N 1
ATOM 664 C CA . LYS A 1 89 ? -21.170 -5.043 9.608 1.00 87.06 89 LYS A CA 1
ATOM 665 C C . LYS A 1 89 ? -20.145 -5.25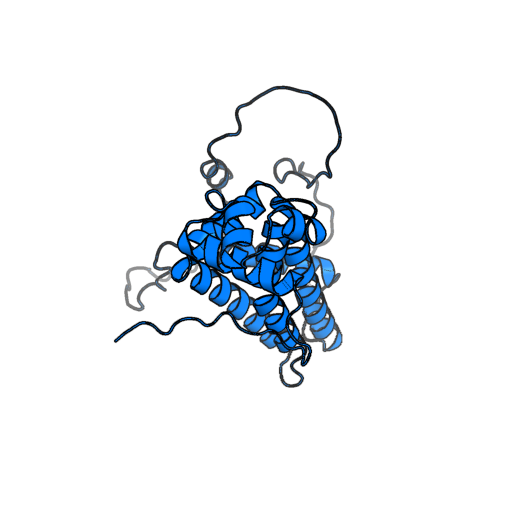4 10.722 1.00 87.06 89 LYS A C 1
ATOM 667 O O . LYS A 1 89 ? -20.391 -6.061 11.610 1.00 87.06 89 LYS A O 1
ATOM 672 N N . LEU A 1 90 ? -18.987 -4.609 10.630 1.00 90.19 90 LEU A N 1
ATOM 673 C CA . LEU A 1 90 ? -17.896 -4.769 11.586 1.00 90.19 90 LEU A CA 1
ATOM 674 C C . LEU A 1 90 ? -17.790 -3.508 12.434 1.00 90.19 90 LEU A C 1
ATOM 676 O O . LEU A 1 90 ? -17.909 -2.410 11.887 1.00 90.19 90 LEU A O 1
ATOM 680 N N . ASP A 1 91 ? -17.542 -3.661 13.728 1.00 94.12 91 ASP A N 1
ATOM 681 C CA . ASP A 1 91 ? -17.173 -2.541 14.592 1.00 94.12 91 ASP A CA 1
ATOM 682 C C . ASP A 1 91 ? -15.708 -2.130 14.357 1.00 94.12 91 ASP A C 1
ATOM 684 O O . ASP A 1 91 ? -14.930 -2.836 13.702 1.00 94.12 91 ASP A O 1
ATOM 688 N N . ALA A 1 92 ? -15.320 -0.951 14.845 1.00 95.06 92 ALA A N 1
ATOM 689 C CA . ALA A 1 92 ? -13.966 -0.443 14.637 1.00 95.06 92 ALA A CA 1
ATOM 690 C C . ALA A 1 92 ? -12.842 -1.378 15.162 1.00 95.06 92 ALA A C 1
ATOM 692 O O . ALA A 1 92 ? -11.864 -1.569 14.429 1.00 95.06 92 ALA A O 1
ATOM 693 N N . PRO A 1 93 ? -12.936 -2.009 16.356 1.00 95.19 93 PRO A N 1
ATOM 694 C CA . PRO A 1 93 ? -11.944 -2.991 16.816 1.00 95.19 93 PRO A CA 1
ATOM 695 C C . PRO A 1 93 ? -11.781 -4.197 15.885 1.00 95.19 93 PRO A C 1
ATOM 697 O O . PRO A 1 93 ? -10.649 -4.604 15.595 1.00 95.19 93 PRO A O 1
ATOM 700 N N . GLU A 1 94 ? -12.881 -4.760 15.386 1.00 95.62 94 GLU A N 1
ATOM 701 C CA . GLU A 1 94 ? -12.846 -5.906 14.476 1.00 95.62 94 GLU A CA 1
ATOM 702 C C . GLU A 1 94 ? -12.237 -5.515 13.124 1.00 95.62 94 GLU A C 1
ATOM 704 O O . GLU A 1 94 ? -11.413 -6.253 12.573 1.00 95.62 94 GLU A O 1
ATOM 709 N N . ARG A 1 95 ? -12.561 -4.322 12.603 1.00 97.25 95 ARG A N 1
ATOM 710 C CA . ARG A 1 95 ? -11.926 -3.793 11.382 1.00 97.25 95 ARG A CA 1
ATOM 711 C C . ARG A 1 95 ? -10.417 -3.630 11.560 1.00 97.25 95 ARG A C 1
ATOM 713 O O . ARG A 1 95 ? -9.668 -4.074 10.692 1.00 97.25 95 ARG A O 1
ATOM 720 N N . LEU A 1 96 ? -9.960 -3.050 12.676 1.00 96.06 96 LEU A N 1
ATOM 721 C CA . LEU A 1 96 ? -8.525 -2.910 12.964 1.00 96.06 96 LEU A CA 1
ATOM 722 C C . LEU A 1 96 ? -7.830 -4.270 13.041 1.00 96.06 96 LEU A C 1
ATOM 724 O O . LEU A 1 96 ? -6.795 -4.454 12.402 1.00 96.06 96 LEU A O 1
ATOM 728 N N . THR A 1 97 ? -8.416 -5.231 13.759 1.00 95.25 97 THR A N 1
ATOM 729 C CA . THR A 1 97 ? -7.883 -6.598 13.861 1.00 95.25 97 THR A CA 1
ATOM 730 C C . THR A 1 97 ? -7.688 -7.212 12.479 1.00 95.25 97 THR A C 1
ATOM 732 O O . THR A 1 97 ? -6.588 -7.649 12.144 1.00 95.25 97 THR A O 1
ATOM 735 N N . ARG A 1 98 ? -8.719 -7.163 11.629 1.00 96.81 98 ARG A N 1
ATOM 736 C CA . ARG A 1 98 ? -8.658 -7.722 10.273 1.00 96.81 98 ARG A CA 1
ATOM 737 C C . ARG A 1 98 ? -7.655 -7.016 9.372 1.00 96.81 98 ARG A C 1
ATOM 739 O O . ARG A 1 98 ? -6.984 -7.692 8.599 1.00 96.81 98 ARG A O 1
ATOM 746 N N . ILE A 1 99 ? -7.529 -5.692 9.469 1.00 96.69 99 ILE A N 1
ATOM 747 C CA . ILE A 1 99 ? -6.523 -4.931 8.713 1.00 96.69 99 ILE A CA 1
ATOM 748 C C . ILE A 1 99 ? -5.115 -5.384 9.105 1.00 96.69 99 ILE A C 1
ATOM 750 O O . ILE A 1 99 ? -4.305 -5.683 8.231 1.00 96.69 99 ILE A O 1
ATOM 754 N N . VAL A 1 100 ? -4.824 -5.480 10.406 1.00 94.19 100 VAL A N 1
ATOM 755 C CA . VAL A 1 100 ? -3.501 -5.904 10.893 1.00 94.19 100 VAL A CA 1
ATOM 756 C C . VAL A 1 100 ? -3.191 -7.339 10.466 1.00 94.19 100 VAL A C 1
ATOM 758 O O . VAL A 1 100 ? -2.086 -7.609 9.996 1.00 94.19 100 VAL A O 1
ATOM 761 N N . THR A 1 101 ? -4.161 -8.251 10.567 1.00 93.38 101 THR A N 1
ATOM 762 C CA . THR A 1 101 ? -4.003 -9.633 10.095 1.00 93.38 101 THR A CA 1
ATOM 763 C C . THR A 1 101 ? -3.751 -9.691 8.589 1.00 93.38 101 THR A C 1
ATOM 765 O O . THR A 1 101 ? -2.818 -10.365 8.164 1.00 93.38 101 THR A O 1
ATOM 768 N N . ALA A 1 102 ? -4.509 -8.938 7.785 1.00 94.50 102 ALA A N 1
ATOM 769 C CA . ALA A 1 102 ? -4.330 -8.894 6.335 1.00 94.50 102 ALA A CA 1
ATOM 770 C C . ALA A 1 102 ? -2.939 -8.373 5.937 1.00 94.50 102 ALA A C 1
ATOM 772 O O . ALA A 1 102 ? -2.284 -8.969 5.084 1.00 94.50 102 ALA A O 1
ATOM 773 N N . LEU A 1 103 ? -2.458 -7.306 6.587 1.00 92.44 103 LEU A N 1
ATOM 774 C CA . LEU A 1 103 ? -1.111 -6.767 6.364 1.00 92.44 103 LEU A CA 1
ATOM 775 C C . LEU A 1 103 ? -0.020 -7.790 6.716 1.00 92.44 103 LEU A C 1
ATOM 777 O O . LEU A 1 103 ? 0.938 -7.962 5.959 1.00 92.44 103 LEU A O 1
ATOM 781 N N . HIS A 1 104 ? -0.170 -8.489 7.845 1.00 90.19 104 HIS A N 1
ATOM 782 C CA . HIS A 1 104 ? 0.766 -9.529 8.267 1.00 90.19 104 HIS A CA 1
ATOM 783 C C . HIS A 1 104 ? 0.804 -10.707 7.284 1.00 90.19 104 HIS A C 1
ATOM 785 O O . HIS A 1 104 ? 1.885 -11.120 6.853 1.00 90.19 104 HIS A O 1
ATOM 791 N N . ASP A 1 105 ? -0.363 -11.236 6.914 1.00 90.12 105 ASP A N 1
ATOM 792 C CA . ASP A 1 105 ? -0.477 -12.385 6.018 1.00 90.12 105 ASP A CA 1
ATOM 793 C C . ASP A 1 105 ? 0.032 -12.056 4.611 1.00 90.12 105 ASP A C 1
ATOM 795 O O . ASP A 1 105 ? 0.723 -12.878 4.005 1.00 90.12 105 ASP A O 1
ATOM 799 N N . ASP A 1 106 ? -0.235 -10.849 4.104 1.00 88.50 106 ASP A N 1
ATOM 800 C CA . ASP A 1 106 ? 0.296 -10.389 2.821 1.00 88.50 106 ASP A CA 1
ATOM 801 C C . ASP A 1 106 ? 1.829 -10.305 2.838 1.00 88.50 106 ASP A C 1
ATOM 803 O O . ASP A 1 106 ? 2.488 -10.840 1.940 1.00 88.50 106 ASP A O 1
ATOM 807 N N . CYS A 1 107 ? 2.413 -9.732 3.895 1.00 85.88 107 CYS A N 1
ATOM 808 C CA . CYS A 1 107 ? 3.866 -9.669 4.050 1.00 85.88 107 CYS A CA 1
ATOM 809 C C . CYS A 1 107 ? 4.501 -11.060 4.129 1.00 85.88 107 CYS A C 1
ATOM 811 O O . CYS A 1 107 ? 5.496 -11.319 3.445 1.00 85.88 107 CYS A O 1
ATOM 813 N N . ARG A 1 108 ? 3.920 -11.967 4.924 1.00 84.56 108 ARG A N 1
ATOM 814 C CA . ARG A 1 108 ? 4.409 -13.346 5.069 1.00 84.56 108 ARG A CA 1
ATOM 815 C C . ARG A 1 108 ? 4.323 -14.104 3.746 1.00 84.56 108 ARG A C 1
ATOM 817 O O . ARG A 1 108 ? 5.318 -14.664 3.294 1.00 84.56 108 ARG A O 1
ATOM 824 N N . ARG A 1 109 ? 3.172 -14.047 3.072 1.00 84.75 109 ARG A N 1
ATOM 825 C CA . ARG A 1 109 ? 2.950 -14.689 1.768 1.00 84.75 109 ARG A CA 1
ATOM 826 C C . ARG A 1 109 ? 3.952 -14.207 0.721 1.00 84.75 109 ARG A C 1
ATOM 828 O O . ARG A 1 109 ? 4.483 -15.020 -0.029 1.00 84.75 109 ARG A O 1
ATOM 835 N N . ARG A 1 110 ? 4.227 -12.900 0.654 1.00 79.69 110 ARG A N 1
ATOM 836 C CA . ARG A 1 110 ? 5.192 -12.332 -0.307 1.00 79.69 110 ARG A CA 1
ATOM 837 C C . ARG A 1 110 ? 6.623 -12.761 -0.015 1.00 79.69 110 ARG A C 1
ATOM 839 O O . ARG A 1 110 ? 7.357 -13.054 -0.956 1.00 79.69 110 ARG A O 1
ATOM 846 N N . PHE A 1 111 ? 6.998 -12.815 1.261 1.00 79.00 111 PHE A N 1
ATOM 847 C CA . PHE A 1 111 ? 8.296 -13.329 1.689 1.00 79.00 111 PHE A CA 1
ATOM 848 C C . PHE A 1 111 ? 8.488 -14.796 1.271 1.00 79.00 111 PHE A C 1
ATOM 850 O O . PHE A 1 111 ? 9.516 -15.137 0.694 1.00 79.00 111 PHE A O 1
ATOM 857 N N . GLU A 1 112 ? 7.481 -15.645 1.488 1.00 79.81 112 GLU A N 1
ATOM 858 C CA . GLU A 1 112 ? 7.551 -17.078 1.172 1.00 79.81 112 GLU A CA 1
ATOM 859 C C . GLU A 1 112 ? 7.484 -17.370 -0.335 1.00 79.81 112 GLU A C 1
ATOM 861 O O . GLU A 1 112 ? 8.228 -18.208 -0.843 1.00 79.81 112 GLU A O 1
ATOM 866 N N . ALA A 1 113 ? 6.597 -16.690 -1.066 1.00 77.19 113 ALA A N 1
ATOM 867 C CA . ALA A 1 113 ? 6.317 -17.009 -2.466 1.00 77.19 113 ALA A CA 1
ATOM 868 C C . ALA A 1 113 ? 7.279 -16.338 -3.460 1.00 77.19 113 ALA A C 1
ATOM 870 O O . ALA A 1 113 ? 7.482 -16.854 -4.563 1.00 77.19 113 ALA A O 1
ATOM 871 N N . HIS A 1 114 ? 7.854 -15.180 -3.114 1.00 72.25 114 HIS A N 1
ATOM 872 C CA . HIS A 1 114 ? 8.539 -14.319 -4.082 1.00 72.25 114 HIS A CA 1
ATOM 873 C C . HIS A 1 114 ? 9.822 -13.678 -3.518 1.00 72.25 114 HIS A C 1
ATOM 875 O O . HIS A 1 114 ? 9.898 -12.449 -3.416 1.00 72.25 114 HIS A O 1
ATOM 881 N N . PRO A 1 115 ? 10.881 -14.463 -3.234 1.00 74.56 115 PRO A N 1
ATOM 882 C CA . PRO A 1 115 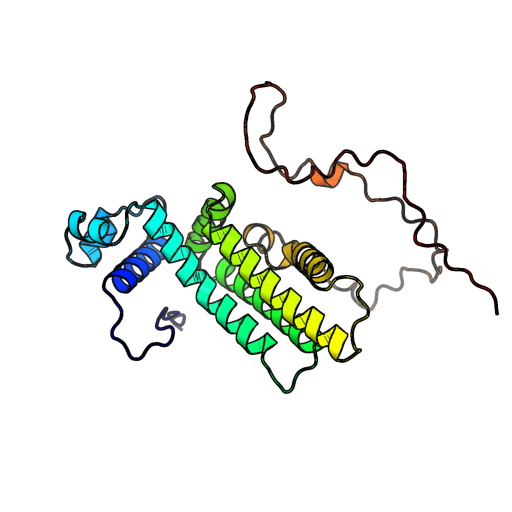? 12.113 -13.957 -2.613 1.00 74.56 115 PRO A CA 1
ATOM 883 C C . PRO A 1 115 ? 12.765 -12.804 -3.394 1.00 74.56 115 PRO A C 1
ATOM 885 O O . PRO A 1 115 ? 13.277 -11.862 -2.805 1.00 74.56 115 PRO A O 1
ATOM 888 N N . ARG A 1 116 ? 12.672 -12.797 -4.728 1.00 78.19 116 ARG A N 1
ATOM 889 C CA . ARG A 1 116 ? 13.253 -11.722 -5.555 1.00 78.19 116 ARG A CA 1
ATOM 890 C C . ARG A 1 116 ? 12.436 -10.433 -5.586 1.00 78.19 116 ARG A C 1
ATOM 892 O O . ARG A 1 116 ? 12.993 -9.354 -5.766 1.00 78.19 116 ARG A O 1
ATOM 899 N N . VAL A 1 117 ? 11.117 -10.530 -5.417 1.00 72.62 117 VAL A N 1
ATOM 900 C CA . VAL A 1 117 ? 10.263 -9.346 -5.229 1.00 72.62 117 VAL A CA 1
ATOM 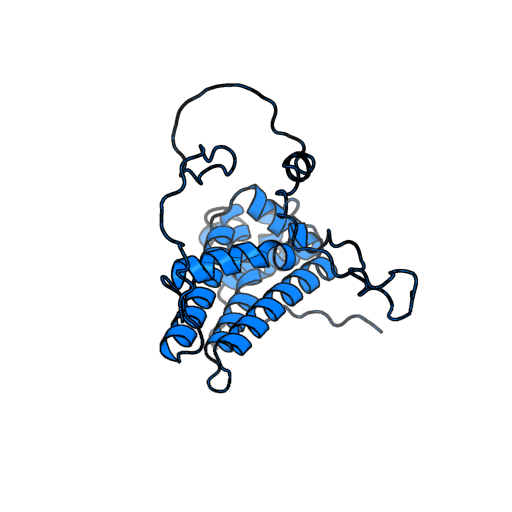901 C C . VAL A 1 117 ? 10.507 -8.775 -3.837 1.00 72.62 117 VAL A C 1
ATOM 903 O O . VAL A 1 117 ? 10.547 -7.559 -3.679 1.00 72.62 117 VAL A O 1
ATOM 906 N N . HIS A 1 118 ? 10.745 -9.642 -2.852 1.00 72.38 118 HIS A N 1
ATOM 907 C CA . HIS A 1 118 ? 11.149 -9.234 -1.515 1.00 72.38 118 HIS A CA 1
ATOM 908 C C . HIS A 1 118 ? 12.454 -8.427 -1.536 1.00 72.38 118 HIS A C 1
ATOM 910 O O . HIS A 1 118 ? 12.448 -7.287 -1.088 1.00 72.38 118 HIS A O 1
ATOM 916 N N . GLU A 1 119 ? 13.517 -8.946 -2.163 1.00 76.50 119 GLU A N 1
ATOM 917 C CA . GLU A 1 119 ? 14.797 -8.233 -2.341 1.00 76.50 119 GLU A CA 1
ATOM 918 C C . GLU A 1 119 ? 14.627 -6.851 -3.002 1.00 76.50 119 GLU A C 1
ATOM 920 O O . GLU A 1 119 ? 15.304 -5.887 -2.648 1.00 76.50 119 GLU A O 1
ATOM 925 N N . MET A 1 120 ? 13.710 -6.730 -3.970 1.00 76.31 120 MET A N 1
ATOM 926 C CA . MET A 1 120 ? 13.396 -5.443 -4.597 1.00 76.31 120 MET A CA 1
ATOM 927 C C . MET A 1 120 ? 12.741 -4.471 -3.612 1.00 76.31 120 MET A C 1
ATOM 929 O O . MET A 1 120 ? 13.111 -3.300 -3.582 1.00 76.31 120 MET A O 1
ATOM 933 N N . VAL A 1 121 ? 11.770 -4.931 -2.822 1.00 73.38 121 VAL A N 1
ATOM 934 C CA . VAL A 1 121 ? 11.107 -4.092 -1.815 1.00 73.38 121 VAL A CA 1
ATOM 935 C C . VAL A 1 121 ? 12.101 -3.669 -0.732 1.00 73.38 121 VAL A C 1
ATOM 937 O O . VAL A 1 121 ? 12.115 -2.501 -0.358 1.00 73.38 121 VAL A O 1
ATOM 940 N N . GLU A 1 122 ? 12.989 -4.559 -0.284 1.00 72.81 122 GLU A N 1
ATOM 941 C CA . GLU A 1 122 ? 14.058 -4.214 0.665 1.00 72.81 122 GLU A CA 1
ATOM 942 C C . GLU A 1 122 ? 14.986 -3.122 0.120 1.00 72.81 122 GLU A C 1
ATOM 944 O O . GLU A 1 122 ? 15.347 -2.187 0.841 1.00 72.81 122 GLU A O 1
ATOM 949 N N . ALA A 1 123 ? 15.336 -3.200 -1.164 1.00 76.81 123 ALA A N 1
ATOM 950 C CA . ALA A 1 123 ? 16.136 -2.175 -1.817 1.00 76.81 123 ALA A CA 1
ATOM 951 C C . ALA A 1 123 ? 15.382 -0.851 -1.971 1.00 76.81 123 ALA A C 1
ATOM 953 O O . ALA A 1 123 ? 15.937 0.196 -1.655 1.00 76.81 123 ALA A O 1
ATOM 954 N N . ALA A 1 124 ? 14.108 -0.887 -2.372 1.00 75.19 124 ALA A N 1
ATOM 955 C CA . ALA A 1 124 ? 13.269 0.307 -2.467 1.00 75.19 124 ALA A CA 1
ATOM 956 C C . ALA A 1 124 ? 13.139 1.024 -1.110 1.00 75.19 124 ALA A C 1
ATOM 958 O O . ALA A 1 124 ? 13.166 2.254 -1.056 1.00 75.19 124 ALA A O 1
ATOM 959 N N . MET A 1 125 ? 13.064 0.266 -0.011 1.00 70.19 125 MET A N 1
ATOM 960 C CA . MET A 1 125 ? 13.057 0.813 1.349 1.00 70.19 125 MET A CA 1
ATOM 961 C C . MET A 1 125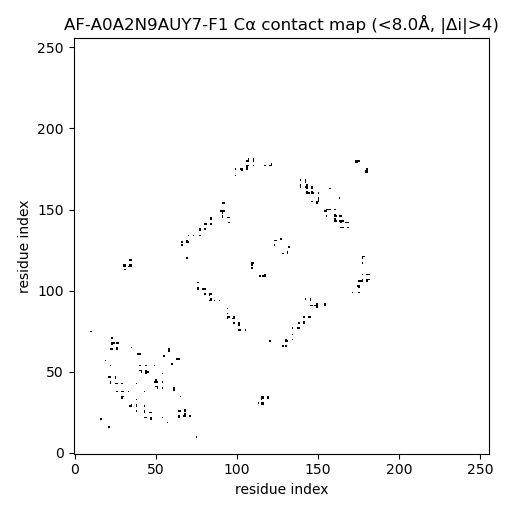 ? 14.425 1.376 1.751 1.00 70.19 125 MET A C 1
ATOM 963 O O . MET A 1 125 ? 14.499 2.484 2.277 1.00 70.19 125 MET A O 1
ATOM 967 N N . SER A 1 126 ? 15.509 0.652 1.461 1.00 70.94 126 SER A N 1
ATOM 968 C CA . SER A 1 126 ? 16.884 1.078 1.776 1.00 70.94 126 SER A CA 1
ATOM 969 C C . SER A 1 126 ? 17.280 2.350 1.021 1.00 70.94 126 SER A C 1
ATOM 971 O O . SER A 1 126 ? 17.906 3.248 1.576 1.00 70.94 126 SER A O 1
ATOM 973 N N . GLU A 1 127 ? 16.862 2.460 -0.237 1.00 77.38 127 GLU A N 1
ATOM 974 C CA . GLU A 1 127 ? 17.078 3.626 -1.095 1.00 77.38 127 GLU A CA 1
ATOM 975 C C . GLU A 1 127 ? 16.013 4.721 -0.898 1.00 77.38 127 GLU A C 1
ATOM 977 O O . GLU A 1 127 ? 16.019 5.723 -1.616 1.00 77.38 127 GLU A O 1
ATOM 982 N N . SER A 1 128 ? 15.100 4.544 0.067 1.00 68.94 128 SER A N 1
ATOM 983 C CA . SER A 1 128 ? 14.058 5.511 0.439 1.00 68.94 128 SER A CA 1
ATOM 984 C C . SER A 1 128 ? 13.233 6.004 -0.755 1.00 68.94 128 SER A C 1
ATOM 986 O O . SER A 1 128 ? 13.007 7.204 -0.935 1.00 68.94 128 SER A O 1
ATOM 988 N N . TRP A 1 129 ? 12.795 5.086 -1.617 1.00 77.06 129 TRP A N 1
ATOM 989 C CA . TRP A 1 129 ? 11.964 5.449 -2.761 1.00 77.06 129 TRP A CA 1
ATOM 990 C C . TRP A 1 129 ? 10.622 6.017 -2.287 1.00 77.06 129 TRP A C 1
ATOM 992 O O . TRP A 1 129 ? 9.991 5.480 -1.375 1.00 77.06 129 TRP A O 1
ATOM 1002 N N . GLY A 1 130 ? 10.158 7.092 -2.935 1.00 82.12 130 GLY A N 1
ATOM 1003 C CA . GLY A 1 130 ? 8.960 7.826 -2.505 1.00 82.12 130 GLY A CA 1
ATOM 1004 C C . GLY A 1 130 ? 7.696 6.961 -2.473 1.00 82.12 130 GLY A C 1
ATOM 1005 O O . GLY A 1 130 ? 6.812 7.186 -1.650 1.00 82.12 130 GLY A O 1
ATOM 1006 N N . VAL A 1 131 ? 7.645 5.916 -3.304 1.00 85.88 131 VAL A N 1
ATOM 1007 C CA . VAL A 1 131 ? 6.551 4.934 -3.330 1.00 85.88 131 VAL A CA 1
ATOM 1008 C C . VAL A 1 131 ? 6.395 4.174 -2.007 1.00 85.88 131 VAL A C 1
ATOM 1010 O O . VAL A 1 131 ? 5.271 3.897 -1.594 1.00 85.88 131 VAL A O 1
ATOM 1013 N N . CYS A 1 132 ? 7.490 3.884 -1.295 1.00 84.75 132 CYS A N 1
ATOM 1014 C CA . CYS A 1 132 ? 7.423 3.214 0.003 1.00 84.75 132 CYS A CA 1
ATOM 1015 C C . CYS A 1 132 ? 6.785 4.128 1.052 1.00 84.75 132 CYS A C 1
ATOM 1017 O O . CYS A 1 132 ? 5.930 3.679 1.812 1.00 84.75 132 CYS A O 1
ATOM 1019 N N . GLN A 1 133 ? 7.141 5.417 1.056 1.00 86.00 133 GLN A N 1
ATOM 1020 C CA . GLN A 1 133 ? 6.513 6.393 1.946 1.00 86.00 133 GLN A CA 1
ATOM 1021 C C . GLN A 1 133 ? 5.031 6.574 1.605 1.00 86.00 133 GLN A C 1
ATOM 1023 O O . GLN A 1 133 ? 4.192 6.509 2.497 1.00 86.00 133 GLN A O 1
ATOM 1028 N N . ALA A 1 134 ? 4.692 6.702 0.319 1.00 90.69 134 ALA A N 1
ATOM 1029 C CA . ALA A 1 134 ? 3.305 6.823 -0.123 1.00 90.69 134 ALA A CA 1
ATOM 1030 C C . ALA A 1 134 ? 2.451 5.619 0.315 1.00 90.69 134 ALA A C 1
ATOM 1032 O O . ALA A 1 134 ? 1.320 5.797 0.763 1.00 90.69 134 ALA A O 1
ATOM 1033 N N . HIS A 1 135 ? 2.995 4.402 0.241 1.00 91.00 135 HIS A N 1
ATOM 1034 C CA . HIS A 1 135 ? 2.332 3.198 0.739 1.00 91.00 135 HIS A CA 1
ATOM 1035 C C . HIS A 1 135 ? 2.076 3.260 2.256 1.00 91.00 135 HIS A C 1
ATOM 1037 O O . HIS A 1 135 ? 0.957 3.012 2.712 1.00 91.00 135 HIS A O 1
ATOM 1043 N N . LEU A 1 136 ? 3.088 3.644 3.043 1.00 89.31 136 LEU A N 1
ATOM 1044 C CA . LEU A 1 136 ? 2.958 3.798 4.495 1.00 89.31 136 LEU A CA 1
ATOM 1045 C C . LEU A 1 136 ? 1.941 4.883 4.874 1.00 89.31 136 LEU A C 1
ATOM 1047 O O . LEU A 1 136 ? 1.168 4.680 5.812 1.00 89.31 136 LEU A O 1
ATOM 1051 N N . ASP A 1 137 ? 1.901 5.990 4.134 1.00 93.00 137 ASP A N 1
ATOM 1052 C CA . ASP A 1 137 ? 0.950 7.083 4.348 1.00 93.00 137 ASP A CA 1
ATOM 1053 C C . ASP A 1 137 ? -0.490 6.639 4.052 1.00 93.00 137 ASP A C 1
ATOM 1055 O O . ASP A 1 137 ? -1.407 6.952 4.815 1.00 93.00 137 ASP A O 1
ATOM 1059 N N . ARG A 1 138 ? -0.704 5.857 2.982 1.00 95.00 138 ARG A N 1
ATOM 1060 C CA . ARG A 1 138 ? -2.022 5.287 2.647 1.00 95.00 138 ARG A CA 1
ATOM 1061 C C . ARG A 1 138 ? -2.509 4.324 3.730 1.00 95.00 138 ARG A C 1
ATOM 1063 O O . ARG A 1 138 ? -3.663 4.425 4.146 1.00 95.00 138 ARG A O 1
ATOM 1070 N N . ILE A 1 139 ? -1.641 3.442 4.234 1.00 94.56 139 ILE A N 1
ATOM 1071 C CA . ILE A 1 139 ? -1.975 2.557 5.364 1.00 94.56 139 ILE A CA 1
ATOM 1072 C C . ILE A 1 139 ? -2.349 3.389 6.596 1.00 94.56 139 ILE A C 1
ATOM 1074 O O . ILE A 1 139 ? -3.403 3.162 7.196 1.00 94.56 139 ILE A O 1
ATOM 1078 N N . GLY A 1 140 ? -1.524 4.376 6.952 1.00 95.25 140 GLY A N 1
ATOM 1079 C CA . GLY A 1 140 ? -1.766 5.248 8.100 1.00 95.25 140 GLY A CA 1
ATOM 1080 C C . GLY A 1 140 ? -3.089 6.006 8.000 1.00 95.25 140 GLY A C 1
ATOM 1081 O O . GLY A 1 140 ? -3.826 6.097 8.982 1.00 95.25 140 GLY A O 1
ATOM 1082 N N . ALA A 1 141 ? -3.446 6.480 6.804 1.00 97.00 141 ALA A N 1
ATOM 1083 C CA . ALA A 1 141 ? -4.721 7.144 6.552 1.00 97.00 141 ALA A CA 1
ATOM 1084 C C . ALA A 1 141 ? -5.926 6.212 6.770 1.00 97.00 141 ALA A C 1
ATOM 1086 O O . ALA A 1 141 ? -6.913 6.622 7.387 1.00 97.00 141 ALA A O 1
ATOM 1087 N N . VAL A 1 142 ? -5.845 4.953 6.323 1.00 97.62 142 VAL A N 1
ATOM 1088 C CA . VAL A 1 142 ? -6.903 3.952 6.551 1.00 97.62 142 VAL A CA 1
ATOM 1089 C C . VAL A 1 142 ? -7.048 3.645 8.042 1.00 97.62 142 VAL A C 1
ATOM 1091 O O . VAL A 1 142 ? -8.165 3.660 8.559 1.00 97.62 142 VAL A O 1
ATOM 1094 N N . LEU A 1 143 ? -5.938 3.433 8.755 1.00 97.50 143 LEU A N 1
ATOM 1095 C CA . LEU A 1 143 ? -5.958 3.195 10.202 1.00 97.50 143 LEU A CA 1
ATOM 1096 C C . LEU A 1 143 ? -6.546 4.392 10.964 1.00 97.50 143 LEU A C 1
ATOM 1098 O O . LEU A 1 143 ? -7.409 4.209 11.820 1.00 97.50 143 LEU A O 1
ATOM 1102 N N . ALA A 1 144 ? -6.144 5.617 10.617 1.00 97.62 144 ALA A N 1
ATOM 1103 C CA . ALA A 1 144 ? -6.664 6.842 11.228 1.00 97.62 144 ALA A CA 1
ATOM 1104 C C . ALA A 1 144 ? -8.174 6.998 11.026 1.00 97.62 144 ALA A C 1
ATOM 1106 O O . ALA A 1 144 ? -8.870 7.419 11.953 1.00 97.62 144 ALA A O 1
ATOM 1107 N N . ARG A 1 145 ? -8.690 6.618 9.850 1.00 97.31 145 ARG A N 1
ATOM 1108 C CA . ARG A 1 145 ? -10.130 6.598 9.572 1.00 97.31 145 ARG A CA 1
ATOM 1109 C C . ARG A 1 145 ? -10.865 5.637 10.506 1.00 97.31 145 ARG A C 1
ATOM 1111 O O . ARG A 1 145 ? -11.807 6.059 11.167 1.00 97.31 145 ARG A O 1
ATOM 1118 N N . VAL A 1 146 ? -10.401 4.392 10.627 1.00 97.69 146 VAL A N 1
ATOM 1119 C CA . VAL A 1 146 ? -11.053 3.387 11.488 1.00 97.69 146 VAL A CA 1
ATOM 1120 C C . VAL A 1 146 ? -10.985 3.781 12.969 1.00 97.69 146 VAL A C 1
ATOM 1122 O O . VAL A 1 146 ? -11.962 3.617 13.697 1.00 97.69 146 VAL A O 1
ATOM 1125 N N . VAL A 1 147 ? -9.870 4.360 13.427 1.00 97.56 147 VAL A N 1
ATOM 1126 C CA . VAL A 1 147 ? -9.765 4.884 14.800 1.00 97.56 147 VAL A CA 1
ATOM 1127 C C . VAL A 1 147 ? -10.754 6.032 15.025 1.00 97.56 147 VAL A C 1
ATOM 1129 O O . VAL A 1 147 ? -11.438 6.054 16.047 1.00 97.56 147 VAL A O 1
ATOM 1132 N N . ALA A 1 148 ? -10.872 6.967 14.079 1.00 96.94 148 ALA A N 1
ATOM 1133 C CA . ALA A 1 148 ? -11.836 8.063 14.170 1.00 96.94 148 ALA A CA 1
ATOM 1134 C C . ALA A 1 148 ? -13.291 7.561 14.173 1.00 96.94 148 ALA A C 1
ATOM 1136 O O . ALA A 1 148 ? -14.128 8.123 14.883 1.00 96.94 148 ALA A O 1
ATOM 1137 N N . ASP A 1 149 ? -13.586 6.495 13.427 1.00 95.81 149 ASP A N 1
ATOM 1138 C CA . ASP A 1 149 ? -14.892 5.839 13.452 1.00 95.81 149 ASP A CA 1
ATOM 1139 C C . ASP A 1 149 ? -15.195 5.244 14.826 1.00 95.81 149 ASP A C 1
ATOM 1141 O O . ASP A 1 149 ? -16.232 5.560 15.406 1.00 95.81 149 ASP A O 1
ATOM 1145 N N . GLY A 1 150 ? -14.251 4.506 15.413 1.00 95.94 150 GLY A N 1
ATOM 1146 C CA . GLY A 1 150 ? -14.429 3.937 16.749 1.00 95.94 150 GLY A CA 1
ATOM 1147 C C . GLY A 1 150 ? -14.568 4.982 17.862 1.00 95.94 150 GLY A C 1
ATOM 1148 O O . GLY A 1 150 ? -15.279 4.739 18.834 1.00 95.94 150 GLY A O 1
ATOM 1149 N N . VAL A 1 151 ? -13.960 6.168 17.722 1.00 97.00 151 VAL A N 1
ATOM 1150 C CA . VAL A 1 151 ? -14.209 7.302 18.638 1.00 97.00 151 VAL A CA 1
ATOM 1151 C C . VAL A 1 151 ? -15.639 7.813 18.501 1.00 97.00 151 VAL A C 1
ATOM 1153 O O . VAL A 1 151 ? -16.310 8.046 19.504 1.00 97.00 151 VAL A O 1
ATOM 1156 N N . ARG A 1 152 ? -16.124 7.973 17.266 1.00 94.50 152 ARG A N 1
ATOM 1157 C CA . ARG A 1 152 ? -17.490 8.444 16.993 1.00 94.50 152 ARG A CA 1
ATOM 1158 C C . ARG A 1 152 ? -18.546 7.452 17.476 1.00 94.50 152 ARG A C 1
A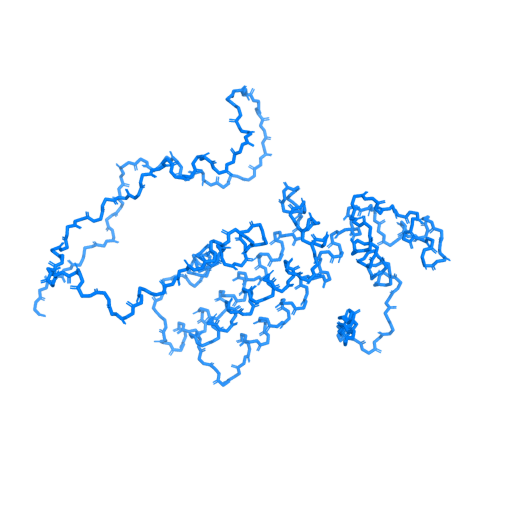TOM 1160 O O . ARG A 1 152 ? -19.601 7.867 17.939 1.00 94.50 152 ARG A O 1
ATOM 1167 N N . GLU A 1 153 ? -18.246 6.163 17.375 1.00 92.81 153 GLU A N 1
ATOM 1168 C CA . GLU A 1 153 ? -19.074 5.056 17.864 1.00 92.81 153 GLU A CA 1
ATOM 1169 C C . GLU A 1 153 ? -18.987 4.879 19.394 1.00 92.81 153 GLU A C 1
ATOM 1171 O O . GLU A 1 153 ? -19.768 4.124 19.967 1.00 92.81 153 GLU A O 1
ATOM 1176 N N . GLY A 1 154 ? -18.063 5.575 20.072 1.00 94.88 154 GLY A N 1
ATOM 1177 C CA . GLY A 1 154 ? -17.862 5.490 21.524 1.00 94.88 154 GLY A CA 1
ATOM 1178 C C . GLY A 1 154 ? -17.117 4.235 21.992 1.00 94.88 154 GLY A C 1
ATOM 1179 O O . GLY A 1 154 ? -17.063 3.964 23.189 1.00 94.88 154 GLY A O 1
ATOM 1180 N N . VAL A 1 155 ? -16.534 3.471 21.065 1.00 95.81 155 VAL A N 1
ATOM 1181 C CA . VAL A 1 155 ? -15.775 2.241 21.340 1.00 95.81 155 VAL A CA 1
ATOM 1182 C C . VAL A 1 155 ? -14.327 2.551 21.735 1.00 95.81 155 VAL A C 1
ATOM 1184 O O . VAL A 1 155 ? -13.711 1.799 22.491 1.00 95.81 155 VAL A O 1
ATOM 1187 N N . PHE A 1 156 ? -13.779 3.675 21.262 1.00 95.81 156 PHE A N 1
ATOM 1188 C CA . PHE A 1 156 ? -12.435 4.140 21.605 1.00 95.81 156 PHE A CA 1
ATOM 1189 C C . PHE A 1 156 ? -12.452 5.488 22.319 1.00 95.81 156 PHE A C 1
ATOM 1191 O O . PHE A 1 156 ? -13.148 6.416 21.915 1.00 95.81 156 PHE A O 1
ATO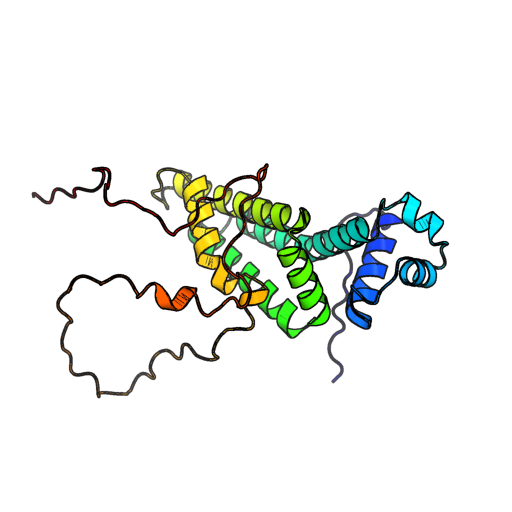M 1198 N N . THR A 1 157 ? -11.571 5.629 23.309 1.00 95.69 157 THR A N 1
ATOM 1199 C CA . THR A 1 157 ? -11.270 6.910 23.958 1.00 95.69 157 THR A CA 1
ATOM 1200 C C . THR A 1 157 ? -9.841 7.310 23.615 1.00 95.69 157 THR A C 1
ATOM 1202 O O . THR A 1 157 ? -8.892 6.852 24.251 1.00 95.69 157 THR A O 1
ATOM 1205 N N . VAL A 1 158 ? -9.674 8.159 22.598 1.00 94.38 158 VAL A N 1
ATOM 1206 C CA . VAL A 1 158 ? -8.367 8.702 22.193 1.00 94.38 158 VAL A CA 1
ATOM 1207 C C . VAL A 1 158 ? -8.444 10.215 22.007 1.00 94.38 158 VAL A C 1
ATOM 1209 O O . VAL A 1 158 ? -9.444 10.735 21.522 1.00 94.38 158 VAL A O 1
ATOM 1212 N N . ALA A 1 159 ? -7.383 10.925 22.397 1.00 91.94 159 ALA A N 1
ATOM 1213 C CA . ALA A 1 159 ? -7.322 12.384 22.283 1.00 91.94 159 ALA A CA 1
ATOM 1214 C C . ALA A 1 159 ? -7.118 12.856 20.831 1.00 91.94 159 ALA A C 1
ATOM 1216 O O . ALA A 1 159 ? -7.731 13.833 20.413 1.00 91.94 159 ALA A O 1
ATOM 1217 N N . ASP A 1 160 ? -6.279 12.152 20.064 1.00 95.38 160 ASP A N 1
ATOM 1218 C CA . ASP A 1 160 ? -6.052 12.408 18.640 1.00 95.38 160 ASP A CA 1
ATOM 1219 C C . ASP A 1 160 ? -6.029 11.082 17.852 1.00 95.38 160 ASP A C 1
ATOM 1221 O O . ASP A 1 160 ? -5.083 10.298 18.001 1.00 95.38 160 ASP A O 1
ATOM 1225 N N . PRO A 1 161 ? -7.036 10.820 16.995 1.00 94.12 161 PRO A N 1
ATOM 1226 C CA . PRO A 1 161 ? -7.086 9.629 16.151 1.00 94.12 161 PRO A CA 1
ATOM 1227 C C . PRO A 1 161 ? -5.875 9.458 15.229 1.00 94.12 161 PRO A C 1
ATOM 1229 O O . PRO A 1 161 ? -5.459 8.325 14.986 1.00 94.12 161 PRO A O 1
ATOM 1232 N N . LYS A 1 162 ? -5.283 10.554 14.729 1.00 93.25 162 LYS A N 1
ATOM 1233 C CA . LYS A 1 162 ? -4.128 10.475 13.820 1.00 93.25 162 LYS A CA 1
ATOM 1234 C C . LYS A 1 162 ? -2.884 9.991 14.554 1.00 93.25 162 LYS A C 1
ATOM 1236 O O . LYS A 1 162 ? -2.245 9.043 14.103 1.00 93.25 162 LYS A O 1
ATOM 1241 N N . SER A 1 163 ? -2.579 10.583 15.707 1.00 94.88 163 SER A N 1
ATOM 1242 C CA . SER A 1 163 ? -1.474 10.129 16.558 1.00 94.88 163 SER A CA 1
ATOM 1243 C C . SER A 1 163 ? -1.679 8.693 17.042 1.00 94.88 163 SER A C 1
ATOM 1245 O O . SER A 1 163 ? -0.741 7.900 17.018 1.00 94.88 163 SER A O 1
ATOM 1247 N N . ALA A 1 164 ? -2.904 8.318 17.426 1.00 95.38 164 ALA A N 1
ATOM 1248 C CA . ALA A 1 164 ? -3.214 6.945 17.823 1.00 95.38 164 ALA A CA 1
ATOM 1249 C C . ALA A 1 164 ? -2.977 5.940 16.680 1.00 95.38 164 ALA A C 1
ATOM 1251 O O . ALA A 1 164 ? -2.385 4.884 16.904 1.00 95.38 164 ALA A O 1
ATOM 1252 N N . ALA A 1 165 ? -3.370 6.281 15.450 1.00 95.12 165 ALA A N 1
ATOM 1253 C CA . ALA A 1 165 ? -3.101 5.458 14.275 1.00 95.12 165 ALA A CA 1
ATOM 1254 C C . ALA A 1 165 ? -1.607 5.365 13.940 1.00 95.12 165 ALA A C 1
ATOM 1256 O O . ALA A 1 165 ? -1.134 4.278 13.618 1.00 95.12 165 ALA A O 1
ATOM 1257 N N . ALA A 1 166 ? -0.847 6.454 14.085 1.00 92.69 166 ALA A N 1
ATOM 1258 C CA . ALA A 1 166 ? 0.606 6.426 13.925 1.00 92.69 166 ALA A CA 1
ATOM 1259 C C . ALA A 1 166 ? 1.275 5.505 14.962 1.00 92.69 166 ALA A C 1
ATOM 1261 O O . ALA A 1 166 ? 2.144 4.707 14.611 1.00 92.69 166 ALA A O 1
ATOM 1262 N N . CYS A 1 167 ? 0.830 5.545 16.224 1.00 95.25 167 CYS A N 1
ATOM 1263 C CA . CYS A 1 167 ? 1.287 4.621 17.266 1.00 95.25 167 CYS A CA 1
ATOM 1264 C C . CYS A 1 167 ? 0.930 3.163 16.944 1.00 95.25 167 CYS A C 1
ATOM 1266 O O . CYS A 1 167 ? 1.764 2.276 17.126 1.00 95.25 167 CYS A O 1
ATOM 1268 N N . LEU A 1 168 ? -0.284 2.907 16.444 1.00 93.44 168 LEU A N 1
ATOM 1269 C CA . LEU A 1 168 ? -0.708 1.576 16.011 1.00 93.44 168 LEU A CA 1
ATOM 1270 C C . LEU A 1 168 ? 0.169 1.067 14.861 1.00 93.44 168 LEU A C 1
ATOM 1272 O O . LEU A 1 168 ? 0.699 -0.039 14.945 1.00 93.44 168 LEU A O 1
ATOM 1276 N N . GLN A 1 169 ? 0.370 1.885 13.827 1.00 92.31 169 GLN A N 1
ATOM 1277 C CA . GLN A 1 169 ? 1.221 1.566 12.683 1.00 92.31 169 GLN A CA 1
ATOM 1278 C C . GLN A 1 169 ? 2.658 1.262 13.127 1.00 92.31 169 GLN A C 1
ATOM 1280 O O . GLN A 1 169 ? 3.217 0.233 12.747 1.00 92.31 169 GLN A O 1
ATOM 1285 N N . ALA A 1 170 ? 3.228 2.092 14.006 1.00 90.69 170 ALA A N 1
ATOM 1286 C CA . ALA A 1 170 ? 4.543 1.848 14.590 1.00 90.69 170 ALA A CA 1
ATOM 1287 C C . ALA A 1 170 ? 4.582 0.510 15.353 1.00 90.69 170 ALA A C 1
ATOM 1289 O O . ALA A 1 170 ? 5.491 -0.292 15.136 1.00 90.69 170 ALA A O 1
ATOM 1290 N N . GLY A 1 171 ? 3.564 0.221 16.169 1.00 91.38 171 GLY A N 1
ATOM 1291 C CA . GLY A 1 171 ? 3.462 -1.012 16.953 1.00 91.38 171 GLY A CA 1
ATOM 1292 C C . GLY A 1 171 ? 3.357 -2.287 16.109 1.00 91.38 171 GLY A C 1
ATOM 1293 O O . GLY A 1 171 ? 3.942 -3.310 16.471 1.00 91.38 171 GLY A O 1
ATOM 1294 N N . ILE A 1 172 ? 2.673 -2.237 14.961 1.00 90.12 172 ILE A N 1
ATOM 1295 C CA . ILE A 1 172 ? 2.522 -3.401 14.069 1.00 90.12 172 ILE A CA 1
ATOM 1296 C C . ILE A 1 172 ? 3.680 -3.571 13.080 1.00 90.12 172 ILE A C 1
ATOM 1298 O O . ILE A 1 172 ? 3.776 -4.625 12.446 1.00 90.12 172 ILE A O 1
ATOM 1302 N N . THR A 1 173 ? 4.586 -2.589 12.974 1.00 86.12 173 THR A N 1
ATOM 1303 C CA . THR A 1 173 ? 5.756 -2.619 12.071 1.00 86.12 173 THR A CA 1
ATOM 1304 C C . THR A 1 173 ? 6.512 -3.940 12.168 1.00 86.12 173 THR A C 1
ATOM 1306 O O . THR A 1 173 ? 6.828 -4.551 11.152 1.00 86.12 173 THR A O 1
ATOM 1309 N N . ARG A 1 174 ? 6.746 -4.456 13.382 1.00 79.62 174 ARG A N 1
ATOM 1310 C CA . ARG A 1 174 ? 7.475 -5.720 13.581 1.00 79.62 174 ARG A CA 1
ATOM 1311 C C . ARG A 1 174 ? 6.846 -6.913 12.848 1.00 79.62 174 ARG A C 1
ATOM 1313 O O . ARG A 1 174 ? 7.574 -7.838 12.483 1.00 79.62 174 ARG A O 1
ATOM 1320 N N . TYR A 1 175 ? 5.532 -6.901 12.650 1.00 82.00 175 TYR A N 1
ATOM 1321 C CA . TYR A 1 175 ? 4.760 -7.996 12.059 1.00 82.00 175 TYR A CA 1
ATOM 1322 C C . TYR A 1 175 ? 4.444 -7.780 10.578 1.00 82.00 175 TYR A C 1
ATOM 1324 O O . TYR A 1 175 ? 4.206 -8.758 9.872 1.00 82.00 175 TYR A O 1
ATOM 1332 N N . CYS A 1 176 ? 4.459 -6.526 10.124 1.00 83.06 176 CYS A N 1
ATOM 1333 C CA . CYS A 1 176 ? 4.032 -6.127 8.781 1.00 83.06 176 CYS A CA 1
ATOM 1334 C C . CYS A 1 176 ? 5.173 -5.531 7.939 1.00 83.06 176 CYS A C 1
ATOM 1336 O O . CYS A 1 176 ? 4.935 -5.030 6.849 1.00 83.06 176 CYS A O 1
ATOM 1338 N N . HIS A 1 177 ? 6.412 -5.527 8.436 1.00 80.94 177 HIS A N 1
ATOM 1339 C CA . HIS A 1 177 ? 7.553 -5.006 7.688 1.00 80.94 177 HIS A CA 1
ATOM 1340 C C . HIS A 1 177 ? 8.261 -6.136 6.924 1.00 80.94 177 HIS A C 1
ATOM 1342 O O . HIS A 1 177 ? 8.668 -7.115 7.564 1.00 80.94 177 HIS A O 1
ATOM 1348 N N . PRO A 1 178 ? 8.509 -5.990 5.605 1.00 77.75 178 PRO A N 1
ATOM 1349 C CA . PRO A 1 178 ? 9.174 -7.002 4.780 1.00 77.75 178 PRO A CA 1
ATOM 1350 C C . PRO A 1 178 ? 10.474 -7.534 5.409 1.00 77.75 178 PRO A C 1
ATOM 1352 O O . PRO A 1 178 ? 10.554 -8.710 5.738 1.00 77.75 178 PRO A O 1
ATOM 1355 N N . MET A 1 179 ? 11.427 -6.664 5.751 1.00 72.31 179 MET A N 1
ATOM 1356 C CA . MET A 1 179 ? 12.704 -7.086 6.364 1.00 72.31 179 MET A CA 1
ATOM 1357 C C . MET A 1 179 ? 12.591 -7.775 7.740 1.00 72.31 179 MET A C 1
ATOM 1359 O O . MET A 1 179 ? 13.551 -8.389 8.213 1.00 72.31 179 MET A O 1
ATOM 1363 N N . LEU A 1 180 ? 11.460 -7.632 8.440 1.00 75.38 180 LEU A N 1
ATOM 1364 C CA . LEU A 1 180 ? 11.288 -8.150 9.802 1.00 75.38 180 LEU A CA 1
ATOM 1365 C C . LEU A 1 180 ? 10.478 -9.449 9.829 1.00 75.38 180 LEU A C 1
ATOM 1367 O O . LEU A 1 180 ? 10.672 -10.259 10.743 1.00 75.38 180 LEU A O 1
ATOM 1371 N N . VAL A 1 181 ? 9.599 -9.681 8.849 1.00 73.50 181 VAL A N 1
ATOM 1372 C CA . VAL A 1 181 ? 8.691 -10.840 8.847 1.00 73.50 181 VAL A CA 1
ATOM 1373 C C . VAL A 1 181 ? 9.452 -12.170 8.778 1.00 73.50 181 VAL A C 1
ATOM 1375 O O . VAL A 1 181 ? 9.106 -13.097 9.502 1.00 73.50 181 VAL A O 1
ATOM 1378 N N . GLY A 1 182 ? 10.554 -12.234 8.023 1.00 64.81 182 GLY A N 1
ATOM 1379 C CA . GLY A 1 182 ? 11.405 -13.428 7.918 1.00 64.81 182 GLY A CA 1
ATOM 1380 C C . GLY A 1 182 ? 12.336 -13.669 9.114 1.00 64.81 182 GLY A C 1
ATOM 1381 O O . GLY A 1 182 ? 12.872 -14.760 9.271 1.00 64.81 182 GLY A O 1
ATOM 1382 N N . ARG A 1 183 ? 12.523 -12.671 9.992 1.00 63.78 183 ARG A N 1
ATOM 1383 C CA . ARG A 1 183 ? 13.374 -12.765 11.196 1.00 63.78 183 ARG A CA 1
ATOM 1384 C C . ARG A 1 183 ? 12.598 -13.216 12.432 1.00 63.78 183 ARG A C 1
ATOM 1386 O O . ARG A 1 183 ? 13.001 -12.930 13.560 1.00 63.78 183 ARG A O 1
ATOM 1393 N N . GLN A 1 184 ? 11.425 -13.821 12.260 1.00 58.78 184 GLN A N 1
ATOM 1394 C CA . GLN A 1 184 ? 10.736 -14.432 13.388 1.00 58.78 184 GLN A CA 1
ATOM 1395 C C . GLN A 1 184 ? 11.519 -15.676 13.824 1.00 58.78 184 GLN A C 1
ATOM 1397 O O . GLN A 1 184 ? 11.727 -16.569 13.002 1.00 58.78 184 GLN A O 1
ATOM 1402 N N . PRO A 1 185 ? 11.954 -15.784 15.093 1.00 48.16 185 PRO A N 1
ATOM 1403 C CA . PRO A 1 185 ? 12.208 -17.105 15.631 1.00 48.16 185 PRO A CA 1
ATOM 1404 C C . PRO A 1 185 ? 10.880 -17.855 15.523 1.00 48.16 185 PRO A C 1
ATOM 1406 O O . PRO A 1 185 ? 9.865 -17.399 16.057 1.00 48.16 185 PRO A O 1
ATOM 1409 N N . ASN A 1 186 ? 10.867 -18.974 14.794 1.00 44.47 186 ASN A N 1
ATOM 1410 C CA . ASN A 1 186 ? 9.784 -19.937 14.940 1.00 44.47 186 ASN A CA 1
ATOM 1411 C C . ASN A 1 186 ? 9.580 -20.136 16.448 1.00 44.47 186 ASN A C 1
ATOM 1413 O O . ASN A 1 186 ? 10.554 -20.340 17.175 1.00 44.47 186 ASN A O 1
ATOM 1417 N N . THR A 1 187 ? 8.328 -20.040 16.897 1.00 40.38 187 THR A N 1
ATOM 1418 C CA . THR A 1 187 ? 7.858 -20.139 18.290 1.00 40.38 187 THR A CA 1
ATOM 1419 C C . THR A 1 187 ? 8.119 -18.942 19.223 1.00 40.38 187 THR A C 1
ATOM 1421 O O . THR A 1 187 ? 9.073 -18.915 19.990 1.00 40.38 187 THR A O 1
ATOM 1424 N N . ILE A 1 188 ? 7.116 -18.061 19.357 1.00 45.00 188 ILE A N 1
ATOM 1425 C CA . ILE A 1 188 ? 6.537 -17.893 20.700 1.00 45.00 188 ILE A CA 1
ATOM 1426 C C . ILE A 1 188 ? 5.615 -19.098 20.876 1.00 45.00 188 ILE A C 1
ATOM 1428 O O . ILE A 1 188 ? 4.437 -19.055 20.527 1.00 45.00 188 ILE A O 1
ATOM 1432 N N . GLN A 1 189 ? 6.174 -20.223 21.321 1.00 37.94 189 GLN A N 1
ATOM 1433 C CA . GLN A 1 189 ? 5.343 -21.304 21.829 1.00 37.94 189 GLN A CA 1
ATOM 1434 C C . GLN A 1 189 ? 4.687 -20.713 23.081 1.00 37.94 189 GLN A C 1
ATOM 1436 O O . GLN A 1 189 ? 5.429 -20.276 23.969 1.00 37.94 189 GLN A O 1
ATOM 1441 N N . PRO A 1 190 ? 3.347 -20.625 23.183 1.00 41.12 190 PRO A N 1
ATOM 1442 C CA . PRO A 1 190 ? 2.762 -20.439 24.502 1.00 41.12 190 PRO A CA 1
ATOM 1443 C C . PRO A 1 190 ? 3.381 -21.530 25.388 1.00 41.12 190 PRO A C 1
ATOM 1445 O O . PRO A 1 190 ? 3.506 -22.664 24.907 1.00 41.12 190 PRO A O 1
ATOM 1448 N N . PRO A 1 191 ? 3.872 -21.206 26.601 1.00 38.72 191 PRO A N 1
ATOM 1449 C CA . PRO A 1 191 ? 4.497 -22.210 27.449 1.00 38.72 191 PRO A CA 1
ATOM 1450 C C . PRO A 1 191 ? 3.546 -23.398 27.514 1.00 38.72 191 PRO A C 1
ATOM 1452 O O . PRO A 1 191 ? 2.359 -23.216 27.802 1.00 38.72 191 PRO A O 1
ATOM 1455 N N . ALA A 1 192 ? 4.047 -24.574 27.120 1.00 40.22 192 ALA A N 1
ATOM 1456 C CA . ALA A 1 192 ? 3.253 -25.788 27.080 1.00 40.22 192 ALA A CA 1
ATOM 1457 C C . ALA A 1 192 ? 2.534 -25.901 28.423 1.00 40.22 192 ALA A C 1
ATOM 1459 O O . ALA A 1 192 ? 3.164 -25.876 29.481 1.00 40.22 192 ALA A O 1
ATOM 1460 N N . THR A 1 193 ? 1.206 -25.908 28.376 1.00 46.94 193 THR A N 1
ATOM 1461 C CA . THR A 1 193 ? 0.369 -26.023 29.562 1.00 46.94 193 THR A CA 1
ATOM 1462 C C . THR A 1 193 ? 0.696 -27.378 30.188 1.00 46.94 193 THR A C 1
ATOM 1464 O O . THR A 1 193 ? 0.305 -28.406 29.643 1.00 46.94 193 THR A O 1
ATOM 1467 N N . GLY A 1 194 ? 1.503 -27.388 31.252 1.00 44.75 194 GLY A N 1
ATOM 1468 C CA . GLY A 1 194 ? 1.945 -28.626 31.901 1.00 44.75 194 GLY A CA 1
ATOM 1469 C C . GLY A 1 194 ? 3.365 -28.658 32.475 1.00 44.75 194 GLY A C 1
ATOM 1470 O O . GLY A 1 194 ? 3.832 -29.749 32.782 1.00 44.75 194 GLY A O 1
ATOM 1471 N N . ASP A 1 195 ? 4.070 -27.530 32.631 1.00 37.84 195 ASP A N 1
ATOM 1472 C CA . ASP A 1 195 ? 5.273 -27.498 33.476 1.00 37.84 195 ASP A CA 1
ATOM 1473 C C . ASP A 1 195 ? 4.967 -26.830 34.826 1.00 37.84 195 ASP A C 1
ATOM 1475 O O . ASP A 1 195 ? 5.059 -25.611 34.982 1.00 37.84 195 ASP A O 1
ATOM 1479 N N . ASP A 1 196 ? 4.613 -27.652 35.815 1.00 43.84 196 ASP A N 1
ATOM 1480 C CA . ASP A 1 196 ? 4.302 -27.272 37.203 1.00 43.84 196 ASP A CA 1
ATOM 1481 C C . ASP A 1 196 ? 5.532 -26.764 37.996 1.00 43.84 196 ASP A C 1
ATOM 1483 O O . ASP A 1 196 ? 5.533 -26.715 39.228 1.00 43.84 196 ASP A O 1
ATOM 1487 N N . ARG A 1 197 ? 6.613 -26.362 37.314 1.00 43.91 197 ARG A N 1
ATOM 1488 C CA . ARG A 1 197 ? 7.854 -25.864 37.933 1.00 43.91 197 ARG A CA 1
ATOM 1489 C C . ARG A 1 197 ? 7.858 -24.373 38.269 1.00 43.91 197 ARG A C 1
ATOM 1491 O O . ARG A 1 197 ? 8.836 -23.899 38.846 1.00 43.91 197 ARG A O 1
ATOM 1498 N N . PHE A 1 198 ? 6.784 -23.635 37.989 1.00 37.78 198 PHE A N 1
ATOM 1499 C CA . PHE A 1 198 ? 6.602 -22.282 38.523 1.00 37.78 198 PHE A CA 1
ATOM 1500 C C . PHE A 1 198 ? 5.757 -22.327 39.804 1.00 37.78 198 PHE A C 1
ATOM 1502 O O . PHE A 1 198 ? 4.529 -22.377 39.721 1.00 37.78 198 PHE A O 1
ATOM 1509 N N . PRO A 1 199 ? 6.360 -22.279 41.011 1.00 33.38 199 PRO A N 1
ATOM 1510 C CA . PRO A 1 199 ? 5.573 -22.114 42.222 1.00 33.38 199 PRO A CA 1
ATOM 1511 C C . PRO A 1 199 ? 4.846 -20.771 42.154 1.00 33.38 199 PRO A C 1
ATOM 1513 O O . PRO A 1 199 ? 5.439 -19.750 41.798 1.00 33.38 199 PRO A O 1
ATOM 1516 N N . ALA A 1 200 ? 3.565 -20.784 42.521 1.00 36.41 200 ALA A N 1
ATOM 1517 C CA . ALA A 1 200 ? 2.685 -19.626 42.593 1.00 36.41 200 ALA A CA 1
ATOM 1518 C C . ALA A 1 200 ? 3.216 -18.563 43.575 1.00 36.41 200 ALA A C 1
ATOM 1520 O O . ALA A 1 200 ? 2.735 -18.414 44.696 1.00 36.41 200 ALA A O 1
ATOM 1521 N N . ARG A 1 201 ? 4.214 -17.784 43.165 1.00 37.22 201 ARG A N 1
ATOM 1522 C CA . ARG A 1 201 ? 4.512 -16.486 43.760 1.00 37.22 201 ARG A CA 1
ATOM 1523 C C . ARG A 1 201 ? 3.910 -15.446 42.837 1.00 37.22 201 ARG A C 1
ATOM 1525 O O . ARG A 1 201 ? 4.417 -15.223 41.744 1.00 37.22 201 ARG A O 1
ATOM 1532 N N . ARG A 1 202 ? 2.824 -14.805 43.283 1.00 34.38 202 ARG A N 1
ATOM 1533 C CA . ARG A 1 202 ? 2.394 -13.528 42.699 1.00 34.38 202 ARG A CA 1
ATOM 1534 C C . ARG A 1 202 ? 3.624 -12.615 42.696 1.00 34.38 202 ARG A C 1
ATOM 1536 O O . ARG A 1 202 ? 4.141 -12.357 43.788 1.00 34.38 202 ARG A O 1
ATOM 1543 N N . PRO A 1 203 ? 4.132 -12.151 41.543 1.00 33.25 203 PRO A N 1
ATOM 1544 C CA . PRO A 1 203 ? 5.174 -11.151 41.580 1.00 33.25 203 PRO A CA 1
ATOM 1545 C C . PRO A 1 203 ? 4.533 -9.903 42.184 1.00 33.25 203 PRO A C 1
ATOM 1547 O O . PRO A 1 203 ? 3.513 -9.410 41.699 1.00 33.25 203 PRO A O 1
ATOM 1550 N N . ALA A 1 204 ? 5.099 -9.418 43.288 1.00 36.66 204 ALA A N 1
ATOM 1551 C CA . ALA A 1 204 ? 4.872 -8.041 43.683 1.00 36.66 204 ALA A CA 1
ATOM 1552 C C . ALA A 1 204 ? 5.197 -7.179 42.458 1.00 36.66 204 ALA A C 1
ATOM 1554 O O . ALA A 1 204 ? 6.207 -7.424 41.795 1.00 36.66 204 ALA A O 1
ATOM 1555 N N . VAL A 1 205 ? 4.333 -6.216 42.140 1.00 39.59 205 VAL A N 1
ATOM 1556 C CA . VAL A 1 205 ? 4.558 -5.235 41.074 1.00 39.59 205 VAL A CA 1
ATOM 1557 C C . VAL A 1 205 ? 5.759 -4.375 41.483 1.00 39.59 205 VAL A C 1
ATOM 1559 O O . VAL A 1 205 ? 5.630 -3.299 42.060 1.00 39.59 205 VAL A O 1
ATOM 1562 N N . GLY A 1 206 ? 6.956 -4.912 41.266 1.00 35.38 206 GLY A N 1
ATOM 1563 C CA . GLY A 1 206 ? 8.218 -4.203 41.309 1.00 35.38 206 GLY A CA 1
ATOM 1564 C C . GLY A 1 206 ? 8.370 -3.472 39.987 1.00 35.38 206 GLY A C 1
ATOM 1565 O O . GLY A 1 206 ? 8.144 -4.054 38.929 1.00 35.38 206 GLY A O 1
ATOM 1566 N N . ARG A 1 207 ? 8.690 -2.179 40.067 1.00 33.53 207 ARG A N 1
ATOM 1567 C CA . ARG A 1 207 ? 8.877 -1.266 38.932 1.00 33.53 207 ARG A CA 1
ATOM 1568 C C . ARG A 1 207 ? 9.614 -1.977 37.792 1.00 33.53 207 ARG A C 1
ATOM 1570 O O . ARG A 1 207 ? 10.746 -2.415 37.981 1.00 33.53 207 ARG A O 1
ATOM 1577 N N . LEU A 1 208 ? 8.973 -2.072 36.628 1.00 33.25 208 LEU A N 1
ATOM 1578 C CA . LEU A 1 208 ? 9.637 -2.458 35.387 1.00 33.25 208 LEU A CA 1
ATOM 1579 C C . LEU A 1 208 ? 10.796 -1.481 35.163 1.00 33.25 208 LEU A C 1
ATOM 1581 O O . LEU A 1 208 ? 10.574 -0.289 34.950 1.00 33.25 208 LEU A O 1
ATOM 1585 N N . ASN A 1 209 ? 12.025 -1.978 35.263 1.00 30.09 209 ASN A N 1
ATOM 1586 C CA . ASN A 1 209 ? 13.186 -1.260 34.762 1.00 30.09 209 ASN A CA 1
ATOM 1587 C C . ASN A 1 209 ? 13.105 -1.309 33.225 1.00 30.09 209 ASN A C 1
ATOM 1589 O O . ASN A 1 209 ? 12.789 -2.378 32.689 1.00 30.09 209 ASN A O 1
ATOM 1593 N N . PRO A 1 210 ? 13.331 -0.199 32.503 1.00 32.12 210 PRO A N 1
ATOM 1594 C CA . PRO A 1 210 ? 13.305 -0.225 31.046 1.00 32.12 210 PRO A CA 1
ATOM 1595 C C . PRO A 1 210 ? 14.359 -1.215 30.515 1.00 32.12 210 PRO A C 1
ATOM 1597 O O . PRO A 1 210 ? 15.422 -1.351 31.130 1.00 32.12 210 PRO A O 1
ATOM 1600 N N . PRO A 1 211 ? 14.078 -1.929 29.408 1.00 36.84 211 PRO A N 1
ATOM 1601 C CA . PRO A 1 211 ? 15.034 -2.856 28.823 1.00 36.84 211 PRO A CA 1
ATOM 1602 C C . PRO A 1 211 ? 16.301 -2.111 28.392 1.00 36.84 211 PRO A C 1
ATOM 1604 O O . PRO A 1 211 ? 16.244 -0.998 27.868 1.00 36.84 211 PRO A O 1
ATOM 1607 N N . ASP A 1 212 ? 17.438 -2.750 28.652 1.00 32.22 212 ASP A N 1
ATOM 1608 C CA . ASP A 1 212 ? 18.783 -2.246 28.397 1.00 32.22 212 ASP A CA 1
ATOM 1609 C C . ASP A 1 212 ? 18.931 -1.799 26.929 1.00 32.22 212 ASP A C 1
ATOM 1611 O O . ASP A 1 212 ? 18.687 -2.568 25.994 1.00 32.22 212 ASP A O 1
ATOM 1615 N N . ALA A 1 213 ? 19.322 -0.539 26.719 1.00 32.78 213 ALA A N 1
ATOM 1616 C CA . ALA A 1 213 ? 19.395 0.117 25.409 1.00 32.78 213 ALA A CA 1
ATOM 1617 C C . ALA A 1 213 ? 20.400 -0.541 24.438 1.00 32.78 213 ALA A C 1
ATOM 1619 O O . ALA A 1 213 ? 20.432 -0.208 23.254 1.00 32.78 213 ALA A O 1
ATOM 1620 N N . ARG A 1 214 ? 21.197 -1.502 24.918 1.00 32.31 214 ARG A N 1
ATOM 1621 C CA . ARG A 1 214 ? 22.177 -2.266 24.133 1.00 32.31 214 ARG A CA 1
ATOM 1622 C C . ARG A 1 214 ? 21.554 -3.248 23.139 1.00 32.31 214 ARG A C 1
ATOM 1624 O O . ARG A 1 214 ? 22.201 -3.598 22.164 1.00 32.31 214 ARG A O 1
ATOM 1631 N N . ILE A 1 215 ? 20.295 -3.654 23.321 1.00 36.59 215 ILE A N 1
ATOM 1632 C CA . ILE A 1 215 ? 19.650 -4.630 22.418 1.00 36.59 215 ILE A CA 1
ATOM 1633 C C . ILE A 1 215 ? 19.402 -4.041 21.011 1.00 36.59 215 ILE A C 1
ATOM 1635 O O . ILE A 1 215 ? 19.302 -4.788 20.040 1.00 36.59 215 ILE A O 1
ATOM 1639 N N . TYR A 1 216 ? 19.352 -2.711 20.871 1.00 31.48 216 TYR A N 1
ATOM 1640 C CA . TYR A 1 216 ? 19.090 -2.050 19.586 1.00 31.48 216 TYR A CA 1
ATOM 1641 C C . TYR A 1 216 ? 20.346 -1.646 18.792 1.00 31.48 216 TYR A C 1
ATOM 1643 O O . TYR A 1 216 ? 20.207 -1.362 17.604 1.00 31.48 216 TYR A O 1
ATOM 1651 N N . SER A 1 217 ? 21.555 -1.626 19.379 1.00 32.16 217 SER A N 1
ATOM 1652 C CA . SER A 1 217 ? 22.766 -1.218 18.634 1.00 32.16 217 SER A CA 1
ATOM 1653 C C . SER A 1 217 ? 23.332 -2.313 17.734 1.00 32.16 217 SER A C 1
ATOM 1655 O O . SER A 1 217 ? 23.929 -2.011 16.706 1.00 32.16 217 SER A O 1
ATOM 1657 N N . ASP A 1 218 ? 23.108 -3.581 18.075 1.00 31.73 218 ASP A N 1
ATOM 1658 C CA . ASP A 1 218 ? 23.841 -4.697 17.460 1.00 31.73 218 ASP A CA 1
ATOM 1659 C C . ASP A 1 218 ? 23.161 -5.256 16.194 1.00 31.73 218 ASP A C 1
ATOM 1661 O O . ASP A 1 218 ? 23.644 -6.207 15.582 1.00 31.73 218 ASP A O 1
ATOM 1665 N N . ALA A 1 219 ? 22.042 -4.659 15.765 1.00 33.25 219 ALA A N 1
ATOM 1666 C CA . ALA A 1 219 ? 21.254 -5.119 14.618 1.00 33.25 219 ALA A CA 1
ATOM 1667 C C . ALA A 1 219 ? 21.550 -4.382 13.293 1.00 33.25 219 ALA A C 1
ATOM 1669 O O . ALA A 1 219 ? 20.946 -4.726 12.272 1.00 33.25 219 ALA A O 1
ATOM 1670 N N . VAL A 1 220 ? 22.466 -3.402 13.280 1.00 30.64 220 VAL A N 1
ATOM 1671 C CA . VAL A 1 220 ? 22.841 -2.633 12.078 1.00 30.64 220 VAL A CA 1
ATOM 1672 C C . VAL A 1 220 ? 24.370 -2.526 11.966 1.00 30.64 220 VAL A C 1
ATOM 1674 O O . VAL A 1 220 ? 24.976 -1.692 12.638 1.00 30.64 220 VAL A O 1
ATOM 1677 N N . PRO A 1 221 ? 25.036 -3.322 11.112 1.00 28.23 221 PRO A N 1
ATOM 1678 C CA . PRO A 1 221 ? 26.443 -3.102 10.805 1.00 28.23 221 PRO A CA 1
ATOM 1679 C C . PRO A 1 221 ? 26.558 -1.927 9.821 1.00 28.23 221 PRO A C 1
ATOM 1681 O O . PRO A 1 221 ? 26.081 -2.044 8.693 1.00 28.23 221 PRO A O 1
ATOM 1684 N N . GLY A 1 222 ? 27.199 -0.817 10.215 1.00 33.97 222 GLY A N 1
ATOM 1685 C CA . GLY A 1 222 ? 27.679 0.179 9.240 1.00 33.97 222 GLY A CA 1
ATOM 1686 C C . GLY A 1 222 ? 27.498 1.674 9.524 1.00 33.97 222 GLY A C 1
ATOM 1687 O O . GLY A 1 222 ? 27.458 2.435 8.565 1.00 33.97 222 GLY A O 1
ATOM 1688 N N . ILE A 1 223 ? 27.436 2.137 10.775 1.00 31.72 223 ILE A N 1
ATOM 1689 C CA . ILE A 1 223 ? 27.585 3.574 11.081 1.00 31.72 223 ILE A CA 1
ATOM 1690 C C . ILE A 1 223 ? 28.866 3.803 11.880 1.00 31.72 223 ILE A C 1
ATOM 1692 O O . ILE A 1 223 ? 28.879 3.773 13.106 1.00 31.72 223 ILE A O 1
ATOM 1696 N N . GLY A 1 224 ? 29.963 3.970 11.140 1.00 28.81 224 GLY A N 1
ATOM 1697 C CA . GLY A 1 224 ? 31.224 4.475 11.666 1.00 28.81 224 GLY A CA 1
ATOM 1698 C C . GLY A 1 224 ? 31.098 5.945 12.062 1.00 28.81 224 GLY A C 1
ATOM 1699 O O . GLY A 1 224 ? 30.396 6.727 11.421 1.00 28.81 224 GLY A O 1
ATOM 1700 N N . GLU A 1 225 ? 31.770 6.293 13.151 1.00 32.91 225 GLU A N 1
ATOM 1701 C CA . GLU A 1 225 ? 31.836 7.632 13.719 1.00 32.91 225 GLU A CA 1
ATOM 1702 C C . GLU A 1 225 ? 32.515 8.634 12.766 1.00 32.91 225 GLU A C 1
ATOM 1704 O O . GLU A 1 225 ? 33.589 8.370 12.232 1.00 32.91 225 GLU A O 1
ATOM 1709 N N . GLY A 1 226 ? 31.922 9.827 12.644 1.00 32.38 226 GLY A N 1
ATOM 1710 C CA . GLY A 1 226 ? 32.655 11.072 12.401 1.00 32.38 226 GLY A CA 1
ATOM 1711 C C . GLY A 1 226 ? 32.847 11.520 10.948 1.00 32.38 226 GLY A C 1
ATOM 1712 O O . GLY A 1 226 ? 33.791 11.129 10.273 1.00 32.38 226 GLY A O 1
ATOM 1713 N N . SER A 1 227 ? 32.034 12.482 10.505 1.00 26.84 227 SER A N 1
ATOM 1714 C CA . SER A 1 227 ? 32.533 13.755 9.950 1.00 26.84 227 SER A CA 1
ATOM 1715 C C . SER A 1 227 ? 31.369 14.717 9.687 1.00 26.84 227 SER A C 1
ATOM 1717 O O . SER A 1 227 ? 30.382 14.390 9.034 1.00 26.84 227 SER A O 1
ATOM 1719 N N . GLU A 1 228 ? 31.477 15.914 10.255 1.00 38.38 228 GLU A N 1
ATOM 1720 C CA . GLU A 1 228 ? 30.573 17.041 10.045 1.00 38.38 228 GLU A CA 1
ATOM 1721 C C . GLU A 1 228 ? 30.637 17.513 8.586 1.00 38.38 228 GLU A C 1
ATOM 1723 O O . GLU A 1 228 ? 31.700 17.926 8.140 1.00 38.38 228 GLU A O 1
ATOM 1728 N N . THR A 1 229 ? 29.512 17.525 7.861 1.00 31.06 229 THR A N 1
ATOM 1729 C CA . THR A 1 229 ? 29.232 18.525 6.809 1.00 31.06 229 THR A CA 1
ATOM 1730 C C . THR A 1 229 ? 27.716 18.701 6.596 1.00 31.06 229 THR A C 1
ATOM 1732 O O . THR A 1 229 ? 26.990 17.805 6.190 1.00 31.06 229 THR A O 1
ATOM 1735 N N . THR A 1 230 ? 27.256 19.892 6.966 1.00 29.80 230 THR A N 1
ATOM 1736 C CA . THR A 1 230 ? 26.181 20.745 6.432 1.00 29.80 230 THR A CA 1
ATOM 1737 C C . THR A 1 230 ? 25.175 20.188 5.396 1.00 29.80 230 THR A C 1
ATOM 1739 O O . T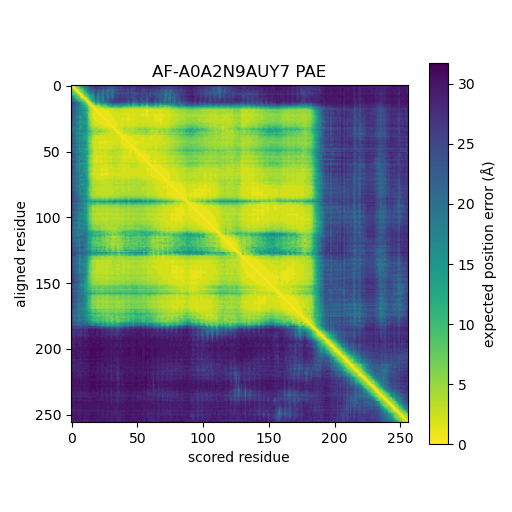HR A 1 230 ? 25.533 19.951 4.249 1.00 29.80 230 THR A O 1
ATOM 1742 N N . GLY A 1 231 ? 23.873 20.239 5.733 1.00 28.14 231 GLY A N 1
ATOM 1743 C CA . GLY A 1 231 ? 22.826 20.702 4.797 1.00 28.14 231 GLY A CA 1
ATOM 1744 C C . GLY A 1 231 ? 21.669 19.751 4.431 1.00 28.14 231 GLY A C 1
ATOM 1745 O O . GLY A 1 231 ? 21.833 18.855 3.620 1.00 28.14 231 GLY A O 1
ATOM 1746 N N . CYS A 1 232 ? 20.467 20.088 4.928 1.00 30.64 232 CYS A N 1
ATOM 1747 C CA . CYS A 1 232 ? 19.116 19.774 4.414 1.00 30.64 232 CYS A CA 1
ATOM 1748 C C . CYS A 1 232 ? 18.656 18.306 4.235 1.00 30.64 232 CYS A C 1
ATOM 1750 O O . CYS A 1 232 ? 18.806 17.705 3.177 1.00 30.64 232 CYS A O 1
ATOM 1752 N N . GLY A 1 233 ? 17.886 17.823 5.217 1.00 27.59 233 GLY A N 1
ATOM 1753 C CA . GLY A 1 233 ? 16.905 16.733 5.106 1.00 27.59 233 GLY A CA 1
ATOM 1754 C C . GLY A 1 233 ? 15.905 16.809 6.279 1.00 27.59 233 GLY A C 1
ATOM 1755 O O . GLY A 1 233 ? 16.260 17.384 7.311 1.00 27.59 233 GLY A O 1
ATOM 1756 N N . PRO A 1 234 ? 14.654 16.319 6.155 1.00 33.00 234 PRO A N 1
ATOM 1757 C CA . PRO A 1 234 ? 13.661 16.439 7.221 1.00 33.00 234 PRO A CA 1
ATOM 1758 C C . PRO A 1 234 ? 14.049 15.562 8.421 1.00 33.00 234 PRO A C 1
ATOM 1760 O O . PRO A 1 234 ? 14.127 14.339 8.321 1.00 33.00 234 PRO A O 1
ATOM 1763 N N . SER A 1 235 ? 14.301 16.208 9.562 1.00 27.83 235 SER A N 1
ATOM 1764 C CA . SER A 1 235 ? 14.587 15.564 10.846 1.00 27.83 235 SER A CA 1
ATOM 1765 C C . SER A 1 235 ? 13.415 14.702 11.310 1.00 27.83 235 SER A C 1
ATOM 1767 O O . SER A 1 235 ? 12.401 15.227 11.769 1.00 27.83 235 SER A O 1
ATOM 1769 N N . TYR A 1 236 ? 13.591 13.384 11.311 1.00 32.50 236 TYR A N 1
ATOM 1770 C CA . TYR A 1 236 ? 12.936 12.547 12.312 1.00 32.50 236 TYR A CA 1
ATOM 1771 C C . TYR A 1 236 ? 13.710 12.693 13.631 1.00 32.50 236 TYR A C 1
ATOM 1773 O O . TYR A 1 236 ? 14.940 12.576 13.621 1.00 32.50 236 TYR A O 1
ATOM 1781 N N . PRO A 1 237 ? 13.054 12.975 14.771 1.00 29.75 237 PRO A N 1
ATOM 1782 C CA . PRO A 1 237 ? 13.756 13.074 16.039 1.00 29.75 237 PRO A CA 1
ATOM 1783 C C . PRO A 1 237 ? 14.350 11.712 16.404 1.00 29.75 237 PRO A C 1
ATOM 1785 O O . PRO A 1 237 ? 13.653 10.708 16.545 1.00 29.75 237 PRO A O 1
ATOM 1788 N N . SER A 1 238 ? 15.670 11.698 16.551 1.00 27.92 238 SER A N 1
ATOM 1789 C CA . SER A 1 238 ? 16.455 10.571 17.034 1.00 27.92 238 SER A CA 1
ATOM 1790 C C . SER A 1 238 ? 16.007 10.221 18.458 1.00 27.92 238 SER A C 1
ATOM 1792 O O . SER A 1 238 ? 16.013 11.077 19.342 1.00 27.92 238 SER A O 1
ATOM 1794 N N . ILE A 1 239 ? 15.653 8.960 18.706 1.00 33.56 239 ILE A N 1
ATOM 1795 C CA . ILE A 1 239 ? 15.139 8.454 19.997 1.00 33.56 239 ILE A CA 1
ATOM 1796 C C . ILE A 1 239 ? 16.188 8.456 21.140 1.00 33.56 239 ILE A C 1
ATOM 1798 O O . ILE A 1 239 ? 15.929 7.970 22.235 1.00 33.56 239 ILE A O 1
ATOM 1802 N N . THR A 1 240 ? 17.360 9.074 20.971 1.00 29.92 240 THR A N 1
ATOM 1803 C CA . THR A 1 240 ? 18.487 8.911 21.912 1.00 29.92 240 THR A CA 1
ATOM 1804 C C . THR A 1 240 ? 18.836 10.148 22.744 1.00 29.92 240 THR A C 1
ATOM 1806 O O . THR A 1 240 ? 19.926 10.221 23.310 1.00 29.92 240 THR A O 1
ATOM 1809 N N . ARG A 1 241 ? 17.941 11.136 22.895 1.00 30.62 241 ARG A N 1
ATOM 1810 C CA . ARG A 1 241 ? 18.181 12.212 23.879 1.00 30.62 241 ARG A CA 1
ATOM 1811 C C . ARG A 1 241 ? 16.909 12.844 24.450 1.00 30.62 241 ARG A C 1
ATOM 1813 O O . ARG A 1 241 ? 16.673 14.038 24.310 1.00 30.62 241 ARG A O 1
ATOM 1820 N N . MET A 1 242 ? 16.107 12.053 25.162 1.00 28.06 242 MET A N 1
ATOM 1821 C CA . MET A 1 242 ? 15.110 12.608 26.083 1.00 28.06 242 MET A CA 1
ATOM 1822 C C . MET A 1 242 ? 15.802 12.950 27.408 1.00 28.06 242 MET A C 1
ATOM 1824 O O . MET A 1 242 ? 16.036 12.100 28.263 1.00 28.06 242 MET A O 1
ATOM 1828 N N . SER A 1 243 ? 16.189 14.221 27.520 1.00 30.36 243 SER A N 1
ATOM 1829 C CA . SER A 1 243 ? 16.554 14.873 28.777 1.00 30.36 243 SER A CA 1
ATOM 1830 C C . SER A 1 243 ? 15.425 14.697 29.796 1.00 30.36 243 SER A C 1
ATOM 1832 O O . SER A 1 243 ? 14.247 14.834 29.463 1.00 30.36 243 SER A O 1
ATOM 1834 N N . ALA A 1 244 ? 15.790 14.374 31.033 1.00 33.38 244 ALA A N 1
ATOM 1835 C CA . ALA A 1 244 ? 14.885 14.181 32.154 1.00 33.38 244 ALA A CA 1
ATOM 1836 C C . ALA A 1 244 ? 14.158 15.490 32.518 1.00 33.38 244 ALA A C 1
ATOM 1838 O O . ALA A 1 244 ? 14.611 16.254 33.363 1.00 33.38 244 ALA A O 1
ATOM 1839 N N . SER A 1 245 ? 13.015 15.749 31.884 1.00 32.78 245 SER A N 1
ATOM 1840 C CA . SER A 1 245 ? 12.006 16.691 32.373 1.00 32.78 245 SER A CA 1
ATOM 1841 C C . SER A 1 245 ? 10.645 16.317 31.783 1.00 32.78 245 SER A C 1
ATOM 1843 O O . SER A 1 245 ? 10.336 16.624 30.634 1.00 32.78 245 SER A O 1
ATOM 1845 N N . ALA A 1 246 ? 9.854 15.567 32.551 1.00 31.58 246 ALA A N 1
ATOM 1846 C CA . ALA A 1 246 ? 8.502 15.165 32.176 1.00 31.58 246 ALA A CA 1
ATOM 1847 C C . ALA A 1 246 ? 7.496 16.305 32.457 1.00 31.58 246 ALA A C 1
ATOM 1849 O O . ALA A 1 246 ? 7.524 16.862 33.557 1.00 31.58 246 ALA A O 1
ATOM 1850 N N . PRO A 1 247 ? 6.576 16.638 31.531 1.00 30.39 247 PRO A N 1
ATOM 1851 C CA . PRO A 1 247 ? 5.450 17.526 31.818 1.00 30.39 247 PRO A CA 1
ATOM 1852 C C . PRO A 1 247 ? 4.357 16.822 32.658 1.00 30.39 247 PRO A C 1
ATOM 1854 O O . PRO A 1 247 ? 4.202 15.600 32.589 1.00 30.39 247 PRO A O 1
ATOM 1857 N N . PRO A 1 248 ? 3.571 17.565 33.464 1.00 35.50 248 PRO A N 1
ATOM 1858 C CA . PRO A 1 248 ? 2.724 17.000 34.507 1.00 35.50 248 PRO A CA 1
ATOM 1859 C C . PRO A 1 248 ? 1.309 16.712 33.986 1.00 35.50 248 PRO A C 1
ATOM 1861 O O . PRO A 1 248 ? 0.374 17.426 34.321 1.00 35.50 248 PRO A O 1
ATOM 1864 N N . PHE A 1 249 ? 1.110 15.669 33.184 1.00 34.97 249 PHE A N 1
ATOM 1865 C CA . PHE A 1 249 ? -0.242 15.243 32.790 1.00 34.97 249 PHE A CA 1
ATOM 1866 C C . PHE A 1 249 ? -0.383 13.727 32.882 1.00 34.97 249 PHE A C 1
ATOM 1868 O O . PHE A 1 249 ? -0.407 13.032 31.880 1.00 34.97 249 PHE A O 1
ATOM 1875 N N . CYS A 1 250 ? -0.401 13.235 34.124 1.00 29.52 250 CYS A N 1
ATOM 1876 C CA . CYS A 1 250 ? -1.002 11.965 34.551 1.00 29.52 250 CYS A CA 1
ATOM 1877 C C . CYS A 1 250 ? -0.808 11.824 36.072 1.00 29.52 250 CYS A C 1
ATOM 1879 O O . CYS A 1 250 ? 0.024 11.055 36.549 1.00 29.52 250 CYS A O 1
ATOM 1881 N N . ARG A 1 251 ? -1.549 12.606 36.869 1.00 31.28 251 ARG A N 1
ATOM 1882 C CA . ARG A 1 251 ? -1.811 12.243 38.269 1.00 31.28 251 ARG A CA 1
ATOM 1883 C C . ARG A 1 251 ? -3.235 11.718 38.343 1.00 31.28 251 ARG A C 1
ATOM 1885 O O . ARG A 1 251 ? -4.180 12.497 38.340 1.00 31.28 251 ARG A O 1
ATOM 1892 N N . ALA A 1 252 ? -3.367 10.398 38.409 1.00 31.30 252 ALA A N 1
ATOM 1893 C CA . ALA A 1 252 ? -4.573 9.773 38.922 1.00 31.30 252 ALA A CA 1
ATOM 1894 C C . ALA A 1 252 ? -4.762 10.243 40.375 1.00 31.30 252 ALA A C 1
ATOM 1896 O O . ALA A 1 252 ? -3.894 10.010 41.218 1.00 31.30 252 ALA A O 1
ATOM 1897 N N . ARG A 1 253 ? -5.861 10.946 40.662 1.00 27.44 253 ARG A N 1
ATOM 1898 C CA . ARG A 1 253 ? -6.384 11.055 42.025 1.00 27.44 253 ARG A CA 1
ATOM 1899 C C . ARG A 1 253 ? -7.303 9.858 42.232 1.00 27.44 253 ARG A C 1
ATOM 1901 O O . ARG A 1 253 ? -8.376 9.804 41.646 1.00 27.44 253 ARG A O 1
ATOM 1908 N N . ALA A 1 254 ? -6.834 8.899 43.020 1.00 34.03 254 ALA A N 1
ATOM 1909 C CA . ALA A 1 254 ? -7.726 8.077 43.819 1.00 34.03 254 ALA A CA 1
ATOM 1910 C C . ALA A 1 254 ? -8.279 8.982 44.925 1.00 34.03 254 ALA A C 1
ATOM 1912 O O . ALA A 1 254 ? -7.477 9.703 45.509 1.00 34.03 254 ALA A O 1
ATOM 1913 N N . ASP A 1 255 ? -9.599 8.998 45.116 1.00 31.47 255 ASP A N 1
ATOM 1914 C CA . ASP A 1 255 ? -10.294 9.193 46.397 1.00 31.47 255 ASP A CA 1
ATOM 1915 C C . ASP A 1 255 ? -11.818 9.047 46.166 1.00 31.47 255 ASP A C 1
ATOM 1917 O O . ASP A 1 255 ? -12.388 9.795 45.367 1.00 31.47 255 ASP A O 1
ATOM 1921 N N . TRP A 1 256 ? -12.413 8.113 46.929 1.00 40.84 256 TRP A N 1
ATOM 1922 C CA . TRP A 1 256 ? -13.824 7.670 47.056 1.00 40.84 256 TRP A CA 1
ATOM 1923 C C . TRP A 1 256 ? -14.352 6.642 46.049 1.00 40.84 256 TRP A C 1
ATOM 1925 O O . TRP A 1 256 ? -14.720 7.008 44.913 1.00 40.84 256 TRP A O 1
#

Secondary structure (DSSP, 8-state):
-----------S-SSPPPHHHHHHHHHHHHHHHH-TTT--HHHHHHHTT--HHHHHTT-SSHHHHHHHHHHHHHHHHHHHHHHHHT-TTS-HHHHHHHHHHHHHHHHHHHHHH-HHHHHHHHHHHHTT-HHHHHHHHHHHHHHHHHHHHHHHTTS---S-HHHHHHHHHHHHHHHH-HHHHTTPPS--PPPPTT-TTS---PPP----PPPPGGGGTTT----------------PPPTT---S---S--------

Foldseek 3Di:
DDDDDPDLDDDDDPDDQDPLNLLLVLQLVCCQVPALVPDDCCNSCVVVVHHSVVVCVNPVDSLRSLLVNVCSLLVVLLVVLLCLLPPPPDALVRSLVVNLVSLLVSLLCCVVPGVRVLVSVVVCVVVVPVSVVVSLVSQLVSQLSSQVRCVVVVNDDDPHSSVVSVVVSVVSCCRRPNVNVVVDDPDPPVPPPDDPPDDPDPPDPDPDDPPDPVVPPPPDPDDDDDDDDDDDDDDDDDPPDDDPDDDDPDDDDDDD

Mean predicted aligned error: 16.02 Å

Nearest PDB structures (foldseek):
  3bti-assembly1_A  TM=7.879E-01  e=4.279E-04  Staphylococcus aureus subsp. aureus Mu50
  3bqz-assembly1_A  TM=7.800E-01  e=4.930E-04  Staphylococcus aureus
  3btj-assembly1_A  TM=7.942E-01  e=5.169E-04  Staphylococcus aureus subsp. aureus Mu50
  3br5-assembly2_E  TM=6.394E-01  e=3.893E-04  Staphylococcus aureus
  3bti-assembly2_D  TM=6.146E-01  e=5.681E-04  Staphylococcus aureus subsp. aureus Mu50

InterPro domains:
  IPR001647 DNA-binding HTH domain, TetR-type [PF00440] (23-69)
  IPR001647 DNA-binding HTH domain, TetR-type [PS50977] (17-77)
  IPR009057 Homedomain-like superfamily [SSF46689] (15-87)
  IPR036271 Tetracyclin repressor-like, C-terminal domain superfamily [SSF48498] (92-178)
  IPR041478 Tetracyclin repressor-like, C-terminal domain 27 [PF17935] (92-183)
  IPR050109 HTH-type, TetR-like transcriptional regulator [PTHR30055] (14-182)

Sequence (256 aa):
MPAATAQILPSSSEAAPTTRDRIVEAAARSFQDIGYQKTTVADIARTLKMSPANVYRFFESKKAINEAVVEQVTAEIEAMIVAIADAPKLDAPERLTRIVTALHDDCRRRFEAHPRVHEMVEAAMSESWGVCQAHLDRIGAVLARVVADGVREGVFTVADPKSAAACLQAGITRYCHPMLVGRQPNTIQPPATGDDRFPARRPAVGRLNPPDARIYSDAVPGIGEGSETTGCGPSYPSITRMSASAPPFCRARADW

Organism: Methylorubrum extorquens (NCBI:txid408)

Radius of gyration: 23.66 Å; Cα contacts (8 Å, |Δi|>4): 158; chains: 1; bounding box: 54×52×76 Å

Solvent-accessible surface area (backbone atoms only — not comparable to full-atom values): 16143 Å² total; per-residue (Å²): 133,85,78,81,77,83,72,92,74,80,84,94,59,100,59,79,81,47,74,62,53,54,48,33,53,46,41,48,52,42,19,64,75,69,22,58,88,75,53,46,66,58,55,42,18,54,76,70,76,46,53,47,71,62,53,50,75,76,30,94,41,72,65,55,45,52,44,49,32,50,49,61,67,47,46,61,60,53,53,49,44,49,53,47,65,67,38,89,88,54,55,40,69,58,29,52,52,52,39,54,49,51,46,26,52,52,37,47,48,43,51,74,76,32,60,42,51,41,54,46,52,53,47,39,56,74,69,61,37,66,59,56,53,53,51,52,51,53,51,41,51,54,44,19,49,36,45,44,48,18,40,76,73,66,79,42,94,71,97,48,37,60,62,51,21,50,52,49,53,60,68,44,36,66,53,47,30,71,89,39,46,80,68,56,70,86,69,87,64,71,77,69,90,80,69,85,82,68,75,92,67,81,76,74,92,64,82,83,71,78,78,70,76,68,76,70,62,80,81,60,95,81,81,78,86,86,80,94,78,88,84,91,75,90,82,72,85,71,93,84,71,83,70,97,73,82,80,97,82,83,78,84,80,85,83,136